Protein AF-A0A949HQH6-F1 (afdb_monomer_lite)

Secondary structure (DSSP, 8-state):
--HHHHHHHHHHHHHHHHHHHHHHHHHHH-HHHHHHHHHHHHHHHHHHHH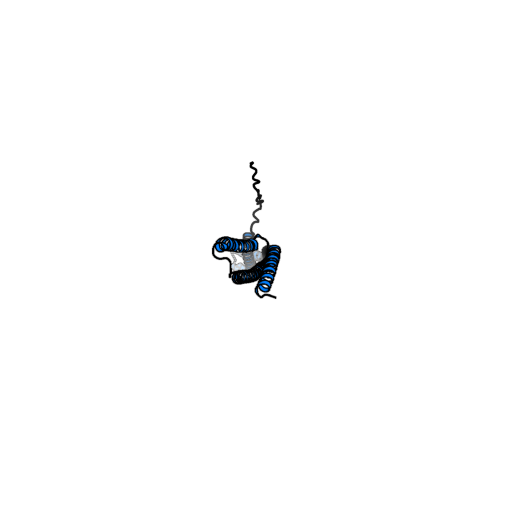HHHHHTTS--SSTHHHHHHHHHHHHHHHHHHHHHHHHHHHHHHHHHHHHHHHHHHHHHHHHHHHHHHHHHHHHHHHHHHHHHHHHHHHHHHHHHHHHHHHHHHHHHHHHHHHHHHHHHHHHHHHHHHHHHHHHHH--HHHHHHHHHHHHHTGGGHHHHHHH-HHHHHHHHHHHHHHHHHHHHHHHHHHHHHHHHHHHHHHHHHHHHHHHHHHHHHTTS---------------------

Foldseek 3Di:
DDPLVVLQVVLVVLVVVLVVLLVVVCVVPNCVLRVVLVVVLVVVVVVVVVVVVVVCVPDPDDCSNVVSVVSVVSSVVSVVVSVVSVVVVVVVVVVVVVVVVVVVVVVVVVVVVVVVVVVVVVVVVVVVVVVVVVVVVVVVVVVVVVLVVLVVVLVVLVVVLVVLLVVLVVLLVVLVVVLVVLVVVQPVVVVVVLVVVCVVCVVPLVCCLVPPPCNVCSVVVVVVNVVSVVVSVVSNVVSVVSNVVSVVVNVVSVVVSVVSVVVSVVPPPPPPDDDDPPPPDDDPDDDDD

Sequence (289 aa):
MNPSETVGVVAGALQLLVAGYALRLNRRFGPKRVGWSLFWAFLLLAFLHLVQSVAEYHSPQEFGTEVNVIYGLISLLLLTGMVHLETVLIERERVEREETRMRAELEAEVQKKTEYLMRAVEELQAEIEERKRMEVEVQTTSVELQTVSRQAETARVAGKVLQSVGEMLKSVNVSTDLVSNHVKQSKIANVVHVGALIRDHAANLAQFMAQDPRGRKLPAYIAELAGHLAAEQAGLLTELDSIKTNLEKIAAMQQNYASVADAASSSVPTRSNGPGHSALALPMNAAAA

Structure (mmCIF, N/CA/C/O backbone):
data_AF-A0A949HQH6-F1
#
_entry.id   AF-A0A949HQH6-F1
#
loop_
_atom_site.group_PDB
_atom_site.id
_atom_site.type_symbol
_atom_site.label_atom_id
_atom_site.label_alt_id
_atom_site.label_comp_id
_atom_site.label_asym_i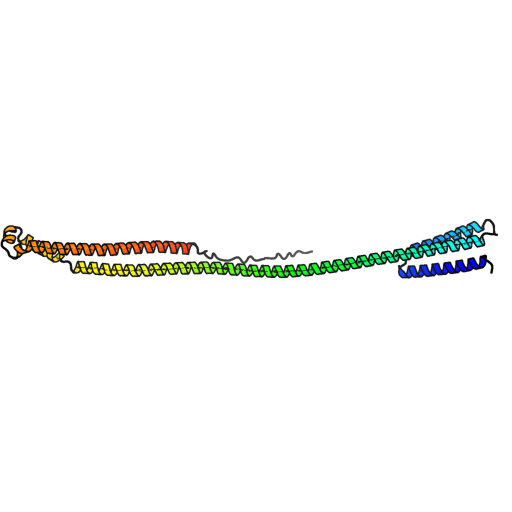d
_atom_site.label_entity_id
_atom_site.label_seq_id
_atom_site.pdbx_PDB_ins_code
_atom_site.Cartn_x
_atom_site.Cartn_y
_atom_site.Cartn_z
_atom_site.occupancy
_atom_site.B_iso_or_equiv
_atom_site.auth_seq_id
_atom_site.auth_comp_id
_atom_site.auth_asym_id
_atom_site.auth_atom_id
_atom_site.pdbx_PDB_model_num
ATOM 1 N N . MET A 1 1 ? 55.877 4.651 -110.273 1.00 47.41 1 MET A N 1
ATOM 2 C CA . MET A 1 1 ? 56.141 4.462 -108.832 1.00 47.41 1 MET A CA 1
ATOM 3 C C . MET A 1 1 ? 56.329 2.977 -108.621 1.00 47.41 1 MET A C 1
ATOM 5 O O . MET A 1 1 ? 55.424 2.222 -108.960 1.00 47.41 1 MET A O 1
ATOM 9 N N . ASN A 1 2 ? 57.521 2.558 -108.204 1.00 53.97 2 ASN A N 1
ATOM 10 C CA . ASN A 1 2 ? 57.829 1.139 -108.056 1.00 53.97 2 ASN A CA 1
ATOM 11 C C . ASN A 1 2 ? 57.113 0.587 -106.811 1.00 53.97 2 ASN A C 1
ATOM 13 O O . ASN A 1 2 ? 57.067 1.279 -105.790 1.00 53.97 2 ASN A O 1
ATOM 17 N N . PRO A 1 3 ? 56.564 -0.639 -106.855 1.00 58.66 3 PRO A N 1
ATOM 18 C CA . PRO A 1 3 ? 55.840 -1.217 -105.721 1.00 58.66 3 PRO A CA 1
ATOM 19 C C . PRO A 1 3 ? 56.706 -1.292 -104.449 1.00 58.66 3 PRO A C 1
ATOM 21 O O . PRO A 1 3 ? 56.203 -1.065 -103.352 1.00 58.66 3 PRO A O 1
ATOM 24 N N . SER A 1 4 ? 58.022 -1.487 -104.578 1.00 59.19 4 SER A N 1
ATOM 25 C CA . SER A 1 4 ? 58.973 -1.522 -103.457 1.00 59.19 4 SER A CA 1
ATOM 26 C C . SER A 1 4 ? 59.106 -0.194 -102.698 1.00 59.19 4 SER A C 1
ATOM 28 O O . SER A 1 4 ? 59.163 -0.200 -101.469 1.00 59.19 4 SER A O 1
ATOM 30 N N . GLU A 1 5 ? 59.098 0.947 -103.394 1.00 64.19 5 GLU A N 1
ATOM 31 C CA . GLU A 1 5 ? 59.191 2.276 -102.767 1.00 64.19 5 GLU A CA 1
ATOM 32 C C . GLU A 1 5 ? 57.911 2.623 -102.002 1.00 64.19 5 GLU A C 1
ATOM 34 O O . GLU A 1 5 ? 57.962 3.153 -100.893 1.00 64.19 5 GLU A O 1
ATOM 39 N N . THR A 1 6 ? 56.748 2.268 -102.559 1.00 67.56 6 THR A N 1
ATOM 40 C CA . THR A 1 6 ? 55.457 2.523 -101.904 1.00 67.56 6 THR A CA 1
ATOM 41 C C . THR A 1 6 ? 55.295 1.726 -100.610 1.00 67.56 6 THR A C 1
ATOM 43 O O . THR A 1 6 ? 54.822 2.272 -99.616 1.00 67.56 6 THR A O 1
ATOM 46 N N . VAL A 1 7 ? 55.756 0.471 -100.581 1.00 66.31 7 VAL A N 1
ATOM 47 C CA . VAL A 1 7 ? 55.697 -0.379 -99.381 1.00 66.31 7 VAL A CA 1
ATOM 48 C C . VAL A 1 7 ? 56.648 0.137 -98.292 1.00 66.31 7 VAL A C 1
ATOM 50 O O . VAL A 1 7 ? 56.269 0.158 -97.123 1.00 66.31 7 VAL A O 1
ATOM 53 N N . GLY A 1 8 ? 57.838 0.629 -98.657 1.00 65.88 8 GLY A N 1
ATOM 54 C CA . GLY A 1 8 ? 58.788 1.217 -97.703 1.00 65.88 8 GLY A CA 1
ATOM 55 C C . GLY A 1 8 ? 58.273 2.499 -97.036 1.00 65.88 8 GLY A C 1
ATOM 56 O O . GLY A 1 8 ? 58.358 2.643 -95.816 1.00 65.88 8 GLY A O 1
ATOM 57 N N . VAL A 1 9 ? 57.667 3.409 -97.808 1.00 71.06 9 VAL A N 1
ATOM 58 C CA . VAL A 1 9 ? 57.070 4.648 -97.267 1.00 71.06 9 VAL A CA 1
ATOM 59 C C . VAL A 1 9 ? 55.898 4.339 -96.329 1.00 71.06 9 VAL A C 1
ATOM 61 O O . VAL A 1 9 ? 55.780 4.945 -95.263 1.00 71.06 9 VAL A O 1
ATOM 64 N N . VAL A 1 10 ? 55.056 3.364 -96.686 1.00 71.81 10 VAL A N 1
ATOM 65 C CA . VAL A 1 10 ? 53.928 2.927 -95.846 1.00 71.81 10 VAL A CA 1
ATOM 66 C C . VAL A 1 10 ? 54.419 2.282 -94.546 1.00 71.81 10 VAL A C 1
ATOM 68 O O . VAL A 1 10 ? 53.878 2.582 -93.481 1.00 71.81 10 VAL A O 1
ATOM 71 N N . ALA A 1 11 ? 55.469 1.458 -94.597 1.00 68.50 11 ALA A N 1
ATOM 72 C CA . ALA A 1 11 ? 56.056 0.840 -93.409 1.00 68.50 11 ALA A CA 1
ATOM 73 C C . ALA A 1 11 ? 56.650 1.883 -92.441 1.00 68.50 11 ALA A C 1
ATOM 75 O O . ALA A 1 11 ? 56.381 1.827 -91.240 1.00 68.50 11 ALA A O 1
ATOM 76 N N . GLY A 1 12 ? 57.385 2.878 -92.951 1.00 69.81 12 GLY A N 1
ATOM 77 C CA . GLY A 1 12 ? 57.939 3.961 -92.129 1.00 69.81 12 GLY A CA 1
ATOM 78 C C . GLY A 1 12 ? 56.861 4.845 -91.488 1.00 69.81 12 GLY A C 1
ATOM 79 O O . GLY A 1 12 ? 56.943 5.179 -90.304 1.00 69.81 12 GLY A O 1
ATOM 80 N N . ALA A 1 13 ? 55.798 5.171 -92.231 1.00 75.31 13 ALA A N 1
ATOM 81 C CA . ALA A 1 13 ? 54.655 5.906 -91.687 1.00 75.31 13 ALA A CA 1
ATOM 82 C C . ALA A 1 13 ? 53.944 5.120 -90.567 1.00 75.31 13 ALA A C 1
ATOM 84 O O . ALA A 1 13 ? 53.565 5.694 -89.544 1.00 75.31 13 ALA A O 1
ATOM 85 N N . LEU A 1 14 ? 53.813 3.799 -90.725 1.00 74.00 14 LEU A N 1
ATOM 86 C CA . LEU A 1 14 ? 53.199 2.920 -89.730 1.00 74.00 14 LEU A CA 1
ATOM 87 C C . LEU A 1 14 ? 54.029 2.842 -88.437 1.00 74.00 14 LEU A C 1
ATOM 89 O O . LEU A 1 14 ? 53.464 2.881 -87.345 1.00 74.00 14 LEU A O 1
ATOM 93 N N . GLN A 1 15 ? 55.360 2.820 -88.536 1.00 75.31 15 GLN A N 1
ATOM 94 C CA . GLN A 1 15 ? 56.255 2.836 -87.371 1.00 75.31 15 GLN A CA 1
ATOM 95 C C . GLN A 1 15 ? 56.152 4.138 -86.563 1.00 75.31 15 GLN A C 1
ATOM 97 O O . GLN A 1 15 ? 56.100 4.097 -85.331 1.00 75.31 15 GLN A O 1
ATOM 102 N N . LEU A 1 16 ? 56.055 5.291 -87.234 1.00 76.56 16 LEU A N 1
ATOM 103 C CA . LEU A 1 16 ? 55.840 6.578 -86.561 1.00 76.56 16 LEU A CA 1
ATOM 104 C C . LEU A 1 16 ? 54.487 6.630 -85.839 1.00 76.56 16 LEU A C 1
ATOM 106 O O . LEU A 1 16 ? 54.406 7.137 -84.717 1.00 76.56 16 LEU A O 1
ATOM 110 N N . LEU A 1 17 ? 53.436 6.064 -86.440 1.00 77.94 17 LEU A N 1
ATOM 111 C CA . LEU A 1 17 ? 52.119 5.961 -85.807 1.00 77.94 17 LEU A CA 1
ATOM 112 C C . LEU A 1 17 ? 52.152 5.070 -84.560 1.00 77.94 17 LEU A C 1
ATOM 114 O O . LEU A 1 17 ? 51.613 5.458 -83.523 1.00 77.94 17 LEU A O 1
ATOM 118 N N . VAL A 1 18 ? 52.827 3.921 -84.629 1.00 78.25 18 VAL A N 1
ATOM 119 C CA . VAL A 1 18 ? 53.008 3.011 -83.488 1.00 78.25 18 VAL A CA 1
ATOM 120 C C . VAL A 1 18 ? 53.772 3.698 -82.350 1.00 78.25 18 VAL A C 1
ATOM 122 O O . VAL A 1 18 ? 53.334 3.644 -81.199 1.00 78.25 18 VAL A O 1
ATOM 125 N N . ALA A 1 19 ? 54.864 4.405 -82.658 1.00 75.56 19 ALA A N 1
ATOM 126 C CA . ALA A 1 19 ? 55.643 5.144 -81.664 1.00 75.56 19 ALA A CA 1
ATOM 127 C C . ALA A 1 19 ? 54.829 6.276 -81.005 1.00 75.56 19 ALA A C 1
ATOM 129 O O . ALA A 1 19 ? 54.849 6.432 -79.781 1.00 75.56 19 ALA A O 1
ATOM 130 N N . GLY A 1 20 ? 54.058 7.031 -81.796 1.00 79.06 20 GLY A N 1
ATOM 131 C CA . GLY A 1 20 ? 53.169 8.077 -81.286 1.00 79.06 20 GLY A CA 1
ATOM 132 C C . GLY A 1 20 ? 52.048 7.526 -80.398 1.00 79.06 20 GLY A C 1
ATOM 133 O O . GLY A 1 20 ? 51.748 8.093 -79.342 1.00 79.06 20 GLY A O 1
ATOM 134 N N . TYR A 1 21 ? 51.462 6.389 -80.781 1.00 79.25 21 TYR A N 1
ATOM 135 C CA . TYR A 1 21 ? 50.418 5.720 -80.006 1.00 79.25 21 TYR A CA 1
ATOM 136 C C . TYR A 1 21 ? 50.951 5.178 -78.676 1.00 79.25 21 TYR A C 1
ATOM 138 O O . TYR A 1 21 ? 50.352 5.403 -77.623 1.00 79.25 21 TYR A O 1
ATOM 146 N N . ALA A 1 22 ? 52.127 4.549 -78.700 1.00 73.75 22 ALA A N 1
ATOM 147 C CA . ALA A 1 22 ? 52.807 4.071 -77.504 1.00 73.75 22 ALA A CA 1
ATOM 148 C C . ALA A 1 22 ? 53.123 5.203 -76.513 1.00 73.75 22 ALA A C 1
ATOM 150 O O . ALA A 1 22 ? 52.915 5.051 -75.306 1.00 73.75 22 ALA A O 1
ATOM 151 N N . LEU A 1 23 ? 53.570 6.364 -77.006 1.00 77.75 23 LEU A N 1
ATOM 152 C CA . LEU A 1 23 ? 53.834 7.533 -76.163 1.00 77.75 23 LEU A CA 1
ATOM 153 C C . LEU A 1 23 ? 52.547 8.062 -75.509 1.00 77.75 23 LEU A C 1
ATOM 155 O O . LEU A 1 23 ? 52.540 8.389 -74.319 1.00 77.75 23 LEU A O 1
ATOM 159 N N . ARG A 1 24 ? 51.439 8.105 -76.260 1.00 81.88 24 ARG A N 1
ATOM 160 C CA . ARG A 1 24 ? 50.118 8.491 -75.740 1.00 81.88 24 ARG A CA 1
ATOM 161 C C . ARG A 1 24 ? 49.642 7.529 -74.651 1.00 81.88 24 ARG A C 1
ATOM 163 O O . ARG A 1 24 ? 49.153 7.982 -73.615 1.00 81.88 24 ARG A O 1
ATOM 170 N N . LEU A 1 25 ? 49.819 6.226 -74.862 1.00 79.00 25 LEU A N 1
ATOM 171 C CA . LEU A 1 25 ? 49.416 5.190 -73.915 1.00 79.00 25 LEU A CA 1
ATOM 172 C C . LEU A 1 25 ? 50.248 5.249 -72.625 1.00 79.00 25 LEU A C 1
ATOM 174 O O . LEU A 1 25 ? 49.699 5.199 -71.523 1.00 79.00 25 LEU A O 1
ATOM 178 N N . ASN A 1 26 ? 51.558 5.476 -72.753 1.00 77.56 26 ASN A N 1
ATOM 179 C CA . ASN A 1 26 ? 52.460 5.668 -71.620 1.00 77.56 26 ASN A CA 1
ATOM 180 C C . ASN A 1 26 ? 52.127 6.940 -70.821 1.00 77.56 26 ASN A C 1
ATOM 182 O O . ASN A 1 26 ? 52.124 6.923 -69.593 1.00 77.56 26 ASN A O 1
ATOM 186 N N . ARG A 1 27 ? 51.767 8.037 -71.499 1.00 78.12 27 ARG A N 1
ATOM 187 C CA . ARG A 1 27 ? 51.325 9.268 -70.828 1.00 78.12 27 ARG A CA 1
ATOM 188 C C . ARG A 1 27 ? 49.985 9.095 -70.104 1.00 78.12 27 ARG A C 1
ATOM 190 O O . ARG A 1 27 ? 49.754 9.773 -69.108 1.00 78.12 27 ARG A O 1
ATOM 197 N N . ARG A 1 28 ? 49.109 8.208 -70.586 1.00 79.69 28 ARG A N 1
ATOM 198 C CA . ARG A 1 28 ? 47.773 7.983 -70.014 1.00 79.69 28 ARG A CA 1
ATOM 199 C C . ARG A 1 28 ? 47.768 7.014 -68.830 1.00 79.69 28 ARG A C 1
ATOM 201 O O . ARG A 1 28 ? 47.086 7.285 -67.851 1.00 79.69 28 ARG A O 1
ATOM 208 N N . PHE A 1 29 ? 48.514 5.913 -68.909 1.00 77.62 29 PHE A N 1
ATOM 209 C CA . PHE A 1 29 ? 48.485 4.840 -67.898 1.00 77.62 29 PHE A CA 1
ATOM 210 C C . PHE A 1 29 ? 49.784 4.709 -67.088 1.00 77.62 29 PHE A C 1
ATOM 212 O O . PHE A 1 29 ? 49.850 3.939 -66.126 1.00 77.62 29 PHE A O 1
ATOM 219 N N . GLY A 1 30 ? 50.812 5.478 -67.453 1.00 76.38 30 GLY A N 1
ATOM 220 C CA . GLY A 1 30 ? 52.111 5.502 -66.796 1.00 76.38 30 GLY A CA 1
ATOM 221 C C . GLY A 1 30 ? 53.037 4.338 -67.188 1.00 76.38 30 GLY A C 1
ATOM 222 O O . GLY A 1 30 ? 52.585 3.266 -67.615 1.00 76.38 30 GLY A O 1
ATOM 223 N N . PRO A 1 31 ? 54.356 4.495 -66.962 1.00 70.44 31 PRO A N 1
ATOM 224 C CA . PRO A 1 31 ? 55.366 3.518 -67.377 1.00 70.44 31 PRO A CA 1
ATOM 225 C C . PRO A 1 31 ? 55.263 2.196 -66.615 1.00 70.44 31 PRO A C 1
ATOM 227 O O . PRO A 1 31 ? 55.681 1.161 -67.122 1.00 70.44 31 PRO A O 1
ATOM 230 N N . LYS A 1 32 ? 54.652 2.201 -65.423 1.00 67.69 32 LYS A N 1
ATOM 231 C CA . LYS A 1 32 ? 54.467 0.996 -64.605 1.00 67.69 32 LYS A CA 1
ATOM 232 C C . LYS A 1 32 ? 53.504 -0.017 -65.233 1.00 67.69 32 LYS A C 1
ATOM 234 O O . LYS A 1 32 ? 53.703 -1.209 -65.043 1.00 67.69 32 LYS A O 1
ATOM 239 N N . ARG A 1 33 ? 52.477 0.442 -65.964 1.00 69.19 33 ARG A N 1
ATOM 240 C CA . ARG A 1 33 ? 51.451 -0.437 -66.561 1.00 69.19 33 ARG A CA 1
ATOM 241 C C . ARG A 1 33 ? 51.744 -0.780 -68.026 1.00 69.19 33 ARG A C 1
ATOM 243 O O . ARG A 1 33 ? 51.443 -1.884 -68.455 1.00 69.19 33 ARG A O 1
ATOM 250 N N . VAL A 1 34 ? 52.351 0.143 -68.779 1.00 69.25 34 VAL A N 1
ATOM 251 C CA . VAL A 1 34 ? 52.524 0.021 -70.244 1.00 69.25 34 VAL A CA 1
ATOM 252 C C . VAL A 1 34 ? 53.992 -0.112 -70.665 1.00 69.25 34 VAL A C 1
ATOM 254 O O . VAL A 1 34 ? 54.281 -0.696 -71.710 1.00 69.25 34 VAL A O 1
ATOM 257 N N . GLY A 1 35 ? 54.936 0.366 -69.846 1.00 66.88 35 GLY A N 1
ATOM 258 C CA . GLY A 1 35 ? 56.359 0.449 -70.197 1.00 66.88 35 GLY A CA 1
ATOM 259 C C . GLY A 1 35 ? 57.005 -0.898 -70.526 1.00 66.88 35 GLY A C 1
ATOM 260 O O . GLY A 1 35 ? 57.848 -0.961 -71.415 1.00 66.88 35 GLY A O 1
ATOM 261 N N . TRP A 1 36 ? 56.552 -1.987 -69.901 1.00 66.31 36 TRP A N 1
ATOM 262 C CA . TRP A 1 36 ? 57.030 -3.340 -70.206 1.00 66.31 36 TRP A CA 1
ATOM 263 C C . TRP A 1 36 ? 56.615 -3.816 -71.600 1.00 66.31 36 TRP A C 1
ATOM 265 O O . TRP A 1 36 ? 57.424 -4.413 -72.303 1.00 66.31 36 TRP A O 1
ATOM 275 N N . SER A 1 37 ? 55.392 -3.507 -72.040 1.00 68.88 37 SER A N 1
ATOM 276 C CA . SER A 1 37 ? 54.947 -3.857 -73.398 1.00 68.88 37 SER A CA 1
ATOM 277 C C . SER A 1 37 ? 55.742 -3.100 -74.467 1.00 68.88 37 SER A C 1
ATOM 279 O O . SER A 1 37 ? 56.097 -3.661 -75.500 1.00 68.88 37 SER A O 1
ATOM 281 N N . LEU A 1 38 ? 56.100 -1.846 -74.174 1.00 68.06 38 LEU A N 1
ATOM 282 C CA . LEU A 1 38 ? 56.912 -1.007 -75.045 1.00 68.06 38 LEU A CA 1
ATOM 283 C C . LEU A 1 38 ? 58.376 -1.475 -75.085 1.00 68.06 38 LEU A C 1
ATOM 285 O O . LEU A 1 38 ? 58.999 -1.483 -76.142 1.00 68.06 38 LEU A O 1
ATOM 289 N N . PHE A 1 39 ? 58.913 -1.923 -73.951 1.00 67.81 39 PHE A N 1
ATOM 290 C CA . PHE A 1 39 ? 60.243 -2.522 -73.868 1.00 67.81 39 PHE A CA 1
ATOM 291 C C . PHE A 1 39 ? 60.356 -3.796 -74.722 1.00 67.81 39 PHE A C 1
ATOM 293 O O . PHE A 1 39 ? 61.285 -3.913 -75.517 1.00 67.81 39 PHE A O 1
ATOM 300 N N . TRP A 1 40 ? 59.383 -4.710 -74.634 1.00 64.50 40 TRP A N 1
ATOM 301 C CA . TRP A 1 40 ? 59.351 -5.921 -75.467 1.00 64.50 40 TRP A CA 1
ATOM 302 C C . TRP A 1 40 ? 59.177 -5.613 -76.959 1.00 64.50 40 TRP A C 1
ATOM 304 O O . TRP A 1 40 ? 59.801 -6.268 -77.790 1.00 64.50 40 TRP A O 1
ATOM 314 N N . ALA A 1 41 ? 58.391 -4.587 -77.298 1.00 70.50 41 ALA A N 1
ATOM 315 C CA . ALA A 1 41 ? 58.233 -4.101 -78.667 1.00 70.50 41 ALA A CA 1
ATOM 316 C C . ALA A 1 41 ? 59.567 -3.658 -79.289 1.00 70.50 41 ALA A C 1
ATOM 318 O O . ALA A 1 41 ? 59.930 -4.106 -80.378 1.00 70.50 41 ALA A O 1
ATOM 319 N N . PHE A 1 42 ? 60.319 -2.814 -78.578 1.00 71.31 42 PHE A N 1
ATOM 320 C CA . PHE A 1 42 ? 61.632 -2.352 -79.028 1.00 71.31 42 PHE A CA 1
ATOM 321 C C . PHE A 1 42 ? 62.682 -3.470 -79.026 1.00 71.31 42 PHE A C 1
ATOM 323 O O . PHE A 1 42 ? 63.506 -3.522 -79.936 1.00 71.31 42 PHE A O 1
ATOM 330 N N . LEU A 1 43 ? 62.632 -4.393 -78.060 1.00 71.44 43 LEU A N 1
ATOM 331 C CA . LEU A 1 43 ? 63.521 -5.556 -78.006 1.00 71.44 43 LEU A CA 1
ATOM 332 C C . LEU A 1 43 ? 63.305 -6.498 -79.200 1.00 71.44 43 LEU A C 1
ATOM 334 O O . LEU A 1 43 ? 64.276 -6.955 -79.795 1.00 71.44 43 LEU A O 1
ATOM 338 N N . LEU A 1 44 ? 62.050 -6.754 -79.582 1.00 67.81 44 LEU A N 1
ATOM 339 C CA . LEU A 1 44 ? 61.711 -7.571 -80.749 1.00 67.81 44 LEU A CA 1
ATOM 340 C C . LEU A 1 44 ? 62.186 -6.904 -82.049 1.00 67.81 44 LEU A C 1
ATOM 342 O O . LEU A 1 44 ? 62.743 -7.569 -82.919 1.00 67.81 44 LEU A O 1
ATOM 346 N N . LEU A 1 45 ? 62.011 -5.581 -82.154 1.00 69.56 45 LEU A N 1
ATOM 347 C CA . LEU A 1 45 ? 62.487 -4.795 -83.292 1.00 69.56 45 LEU A CA 1
ATOM 348 C C . LEU A 1 45 ? 64.020 -4.851 -83.406 1.00 69.56 45 LEU A C 1
ATOM 350 O O . LEU A 1 45 ? 64.547 -5.061 -84.497 1.00 69.56 45 LEU A O 1
ATOM 354 N N . ALA A 1 46 ? 64.725 -4.712 -82.281 1.00 66.50 46 ALA A N 1
ATOM 355 C CA . ALA A 1 46 ? 66.181 -4.801 -82.210 1.00 66.50 46 ALA A CA 1
ATOM 356 C C . ALA A 1 46 ? 66.693 -6.218 -82.510 1.00 66.50 46 ALA A C 1
ATOM 358 O O . ALA A 1 46 ? 67.677 -6.376 -83.226 1.00 66.50 46 ALA A O 1
ATOM 359 N N . PHE A 1 47 ? 66.006 -7.253 -82.019 1.00 68.88 47 PHE A N 1
ATOM 360 C CA . PHE A 1 47 ? 66.324 -8.646 -82.329 1.00 68.88 47 PHE A CA 1
ATOM 361 C C . PHE A 1 47 ? 66.153 -8.942 -83.822 1.00 68.88 47 PHE A C 1
ATOM 363 O O . PHE A 1 47 ? 67.001 -9.595 -84.419 1.00 68.88 47 PHE A O 1
ATOM 370 N N . LEU A 1 48 ? 65.109 -8.404 -84.456 1.00 67.19 48 LEU A N 1
ATOM 371 C CA . LEU A 1 48 ? 64.904 -8.548 -85.895 1.00 67.19 48 LEU A CA 1
ATOM 372 C C . LEU A 1 48 ? 66.004 -7.847 -86.709 1.00 67.19 48 LEU A C 1
ATOM 374 O O . LEU A 1 48 ? 66.503 -8.430 -87.667 1.00 67.19 48 LEU A O 1
ATOM 378 N N . HIS A 1 49 ? 66.428 -6.647 -86.295 1.00 65.44 49 HIS A N 1
ATOM 379 C CA . HIS A 1 49 ? 67.581 -5.961 -86.895 1.00 65.44 49 HIS A CA 1
ATOM 380 C C . HIS A 1 49 ? 68.874 -6.771 -86.722 1.00 65.44 49 HIS A C 1
ATOM 382 O O . HIS A 1 49 ? 69.680 -6.854 -87.644 1.00 65.44 49 HIS A O 1
ATOM 388 N N . LEU A 1 50 ? 69.066 -7.404 -85.561 1.00 64.50 50 LEU A N 1
ATOM 389 C CA . LEU A 1 50 ? 70.226 -8.254 -85.295 1.00 64.50 50 LEU A CA 1
ATOM 390 C C . LEU A 1 50 ? 70.224 -9.512 -86.178 1.00 64.50 50 LEU A C 1
ATOM 392 O O . LEU A 1 50 ? 71.253 -9.858 -86.750 1.00 64.50 50 LEU A O 1
ATOM 396 N N . VAL A 1 51 ? 69.071 -10.168 -86.342 1.00 62.94 51 VAL A N 1
ATOM 397 C CA . VAL A 1 51 ? 68.913 -11.324 -87.242 1.00 62.94 51 VAL A CA 1
ATOM 398 C C . VAL A 1 51 ? 69.138 -10.919 -88.704 1.00 62.94 51 VAL A C 1
ATOM 400 O O . VAL A 1 51 ? 69.775 -11.665 -89.441 1.00 62.94 51 VAL A O 1
ATOM 403 N N . GLN A 1 52 ? 68.696 -9.727 -89.117 1.00 62.72 52 GLN A N 1
ATOM 404 C CA . GLN A 1 52 ? 68.948 -9.181 -90.458 1.00 62.72 52 GLN A CA 1
ATOM 405 C C . GLN A 1 52 ? 70.426 -8.881 -90.704 1.00 62.72 52 GLN A C 1
ATOM 407 O O . GLN A 1 52 ? 70.964 -9.300 -91.724 1.00 62.72 52 GLN A O 1
ATOM 412 N N . SER A 1 53 ? 71.097 -8.239 -89.745 1.00 60.34 53 SER A N 1
ATOM 413 C CA . SER A 1 53 ? 72.532 -7.953 -89.833 1.00 60.34 53 SER A CA 1
ATOM 414 C C . SER A 1 53 ? 73.372 -9.229 -89.965 1.00 60.34 53 SER A C 1
ATOM 416 O O . SER A 1 53 ? 74.439 -9.200 -90.575 1.00 60.34 53 SER A O 1
ATOM 418 N N . VAL A 1 54 ? 72.891 -10.352 -89.422 1.00 59.44 54 VAL A N 1
ATOM 419 C CA . VAL A 1 54 ? 73.530 -11.667 -89.566 1.00 59.44 54 VAL A CA 1
ATOM 420 C C . VAL A 1 54 ? 73.125 -12.368 -90.877 1.00 59.44 54 VAL A C 1
ATOM 422 O O . VAL A 1 54 ? 73.950 -13.061 -91.471 1.00 59.44 54 VAL A O 1
ATOM 425 N N . ALA A 1 55 ? 71.895 -12.175 -91.369 1.00 55.78 55 ALA A N 1
ATOM 426 C CA . ALA A 1 55 ? 71.385 -12.776 -92.610 1.00 55.78 55 ALA A CA 1
ATOM 427 C C . ALA A 1 55 ? 71.883 -12.087 -93.900 1.00 55.78 55 ALA A C 1
ATOM 429 O O . ALA A 1 55 ? 72.020 -12.754 -94.925 1.00 55.78 55 ALA A O 1
ATOM 430 N N . GLU A 1 56 ? 72.244 -10.798 -93.853 1.00 53.94 56 GLU A N 1
ATOM 431 C CA . GLU A 1 56 ? 72.880 -10.055 -94.963 1.00 53.94 56 GLU A CA 1
ATOM 432 C C . GLU A 1 56 ? 74.231 -10.644 -95.408 1.00 53.94 56 GLU A C 1
ATOM 434 O O . GLU A 1 56 ? 74.760 -10.281 -96.459 1.00 53.94 56 GLU A O 1
ATOM 439 N N . TYR A 1 57 ? 74.782 -11.597 -94.652 1.00 51.59 57 TYR A N 1
ATOM 440 C CA . TYR A 1 57 ? 76.033 -12.261 -94.996 1.00 51.59 57 TYR A CA 1
ATOM 441 C C . TYR A 1 57 ? 75.886 -13.376 -96.051 1.00 51.59 57 TYR A C 1
ATOM 443 O O . TYR A 1 57 ? 76.902 -13.883 -96.520 1.00 51.59 57 TYR A O 1
ATOM 451 N N . HIS A 1 58 ? 74.669 -13.782 -96.448 1.00 50.44 58 HIS A N 1
ATOM 452 C CA . HIS A 1 58 ? 74.457 -14.794 -97.498 1.00 50.44 58 HIS A CA 1
ATOM 453 C C . HIS A 1 58 ? 73.410 -14.351 -98.546 1.00 50.44 58 HIS A C 1
ATOM 455 O O . HIS A 1 58 ? 72.233 -14.681 -98.445 1.00 50.44 58 HIS A O 1
ATOM 461 N N . SER A 1 59 ? 73.905 -13.734 -99.630 1.00 44.00 59 SER A N 1
ATOM 462 C CA . SER A 1 59 ? 73.249 -13.450 -100.934 1.00 44.00 59 SER A CA 1
ATOM 463 C C . SER A 1 59 ? 72.533 -12.083 -101.076 1.00 44.00 59 SER A C 1
ATOM 465 O O . SER A 1 59 ? 71.512 -11.855 -100.432 1.00 44.00 59 SER A O 1
ATOM 467 N N . PRO A 1 60 ? 73.000 -11.172 -101.963 1.00 48.50 60 PRO A N 1
ATOM 468 C CA . PRO A 1 60 ? 72.625 -9.752 -101.918 1.00 48.50 60 PRO A CA 1
ATOM 469 C C . PRO A 1 60 ? 71.502 -9.290 -102.871 1.00 48.50 60 PRO A C 1
ATOM 471 O O . PRO A 1 60 ? 71.482 -8.108 -103.214 1.00 48.50 60 PRO A O 1
ATOM 474 N N . GLN A 1 61 ? 70.582 -10.133 -103.366 1.00 46.94 61 GLN A N 1
ATOM 475 C CA . GLN A 1 61 ? 69.711 -9.641 -104.450 1.00 46.94 61 GLN A CA 1
ATOM 476 C C . GLN A 1 61 ? 68.345 -10.317 -104.636 1.00 46.94 61 GLN A C 1
ATOM 478 O O . GLN A 1 61 ? 68.062 -10.741 -105.743 1.00 46.94 61 GLN A O 1
ATOM 483 N N . GLU A 1 62 ? 67.482 -10.358 -103.604 1.00 48.66 62 GLU A N 1
ATOM 484 C CA . GLU A 1 62 ? 66.008 -10.453 -103.812 1.00 48.66 62 GLU A CA 1
ATOM 485 C C . GLU A 1 62 ? 65.102 -10.196 -102.572 1.00 48.66 62 GLU A C 1
ATOM 487 O O . GLU A 1 62 ? 63.887 -10.121 -102.713 1.00 48.66 62 GLU A O 1
ATOM 492 N N . PHE A 1 63 ? 65.636 -9.955 -101.365 1.00 49.06 63 PHE A N 1
ATOM 493 C CA . PHE A 1 63 ? 64.827 -9.913 -100.123 1.00 49.06 63 PHE A CA 1
ATOM 494 C C . PHE A 1 63 ? 64.205 -8.554 -99.725 1.00 49.06 63 PHE A C 1
ATOM 496 O O . PHE A 1 63 ? 63.502 -8.466 -98.719 1.00 49.06 63 PHE A O 1
ATOM 503 N N . GLY A 1 64 ? 64.422 -7.472 -100.482 1.00 53.34 64 GLY A N 1
ATOM 504 C CA . GLY A 1 64 ? 64.005 -6.118 -100.069 1.00 53.34 64 GLY A CA 1
ATOM 505 C C . GLY A 1 64 ? 62.487 -5.929 -99.905 1.00 53.34 64 GLY A C 1
ATOM 506 O O . GLY A 1 64 ? 62.035 -5.162 -99.053 1.00 53.34 64 GLY A O 1
ATOM 507 N N . THR A 1 65 ? 61.676 -6.640 -100.689 1.00 55.84 65 THR A N 1
ATOM 508 C CA . THR A 1 65 ? 60.209 -6.623 -100.570 1.00 55.84 65 THR A CA 1
ATOM 509 C C . THR A 1 65 ? 59.716 -7.510 -99.430 1.00 55.84 65 THR A C 1
ATOM 511 O O . THR A 1 65 ? 58.842 -7.078 -98.682 1.00 55.84 65 THR A O 1
ATOM 514 N N . GLU A 1 66 ? 60.300 -8.696 -99.237 1.00 58.75 66 GLU A N 1
ATOM 515 C CA . GLU A 1 66 ? 59.953 -9.600 -98.129 1.00 58.75 66 GLU A CA 1
ATOM 516 C C . GLU A 1 66 ? 60.248 -8.967 -96.761 1.00 58.75 66 GLU A C 1
ATOM 518 O O . GLU A 1 66 ? 59.422 -9.029 -95.851 1.00 58.75 66 GLU A O 1
ATOM 523 N N . VAL A 1 67 ? 61.371 -8.255 -96.634 1.00 60.72 67 VAL A N 1
ATOM 524 C CA . VAL A 1 67 ? 61.768 -7.551 -95.404 1.00 60.72 67 VAL A CA 1
ATOM 525 C C . VAL A 1 67 ? 60.794 -6.425 -95.045 1.00 60.72 67 VAL A C 1
ATOM 527 O O . VAL A 1 67 ? 60.348 -6.328 -93.899 1.00 60.72 67 VAL A O 1
ATOM 530 N N . ASN A 1 68 ? 60.397 -5.600 -96.016 1.00 64.00 68 ASN A N 1
ATOM 531 C CA . ASN A 1 68 ? 59.426 -4.529 -95.776 1.00 64.00 68 ASN A CA 1
ATOM 532 C C . ASN A 1 68 ? 58.031 -5.073 -95.422 1.00 64.00 68 ASN A C 1
ATOM 534 O O . ASN A 1 68 ? 57.325 -4.478 -94.603 1.00 64.00 68 ASN A O 1
ATOM 538 N N . VAL A 1 69 ? 57.648 -6.227 -95.979 1.00 65.69 69 VAL A N 1
ATOM 539 C CA . VAL A 1 69 ? 56.408 -6.929 -95.615 1.00 65.69 69 VAL A CA 1
ATOM 540 C C . VAL A 1 69 ? 56.470 -7.434 -94.171 1.00 65.69 69 VAL A C 1
ATOM 542 O O . VAL A 1 69 ? 55.517 -7.227 -93.421 1.00 65.69 69 VAL A O 1
ATOM 545 N N . ILE A 1 70 ? 57.598 -8.003 -93.733 1.00 68.19 70 ILE A N 1
ATOM 546 C CA . ILE A 1 70 ? 57.801 -8.430 -92.338 1.00 68.19 70 ILE A CA 1
ATOM 547 C C . ILE A 1 70 ? 57.688 -7.235 -91.372 1.00 68.19 70 ILE A C 1
ATOM 549 O O . ILE A 1 70 ? 57.013 -7.335 -90.346 1.00 68.19 70 ILE A O 1
ATOM 553 N N . TYR A 1 71 ? 58.263 -6.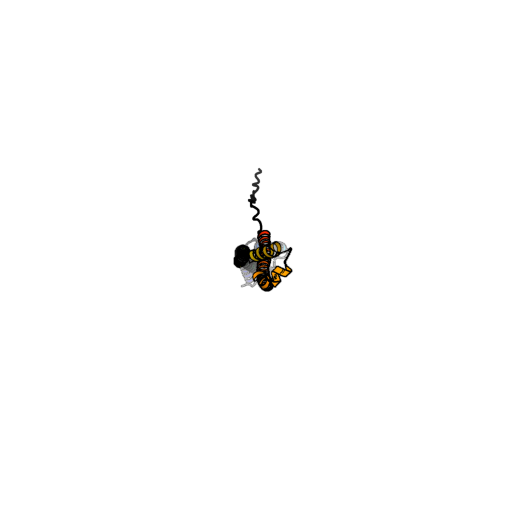075 -91.712 1.00 67.25 71 TYR A N 1
ATOM 554 C CA . TYR A 1 71 ? 58.129 -4.852 -90.907 1.00 67.25 71 TYR A CA 1
ATOM 555 C C . TYR A 1 71 ? 56.693 -4.322 -90.839 1.00 67.25 71 TYR A C 1
ATOM 557 O O . TYR A 1 71 ? 56.244 -3.891 -89.770 1.00 67.25 71 TYR A O 1
ATOM 565 N N . GLY A 1 72 ? 55.957 -4.381 -91.951 1.00 65.44 72 GLY A N 1
ATOM 566 C CA . GLY A 1 72 ? 54.534 -4.052 -91.990 1.00 65.44 72 GLY A CA 1
ATOM 567 C C . GLY A 1 72 ? 53.702 -4.978 -91.098 1.00 65.44 72 GLY A C 1
ATOM 568 O O . GLY A 1 72 ? 52.879 -4.499 -90.318 1.00 65.44 72 GLY A O 1
ATOM 569 N N . LEU A 1 73 ? 53.967 -6.288 -91.142 1.00 70.81 73 LEU A N 1
ATOM 570 C CA . LEU A 1 73 ? 53.273 -7.297 -90.334 1.00 70.81 73 LEU A CA 1
ATOM 571 C C . LEU A 1 73 ? 53.555 -7.150 -88.834 1.00 70.81 73 LEU A C 1
ATOM 573 O O . LEU A 1 73 ? 52.627 -7.209 -88.029 1.00 70.81 73 LEU A O 1
ATOM 577 N N . ILE A 1 74 ? 54.808 -6.902 -88.445 1.00 74.94 74 ILE A N 1
ATOM 578 C CA . ILE A 1 74 ? 55.173 -6.676 -87.038 1.00 74.94 74 ILE A CA 1
ATOM 579 C C . ILE A 1 74 ? 54.546 -5.382 -86.526 1.00 74.94 74 ILE A C 1
ATOM 581 O O . ILE A 1 74 ? 53.976 -5.376 -85.439 1.00 74.94 74 ILE A O 1
ATOM 585 N N . SER A 1 75 ? 54.588 -4.305 -87.311 1.00 75.69 75 SER A N 1
ATOM 586 C CA . SER A 1 75 ? 53.969 -3.030 -86.929 1.00 75.69 75 SER A CA 1
ATOM 587 C C . SER A 1 75 ? 52.449 -3.164 -86.778 1.00 75.69 75 SER A C 1
ATOM 589 O O . SER A 1 75 ? 51.881 -2.619 -85.833 1.00 75.69 75 SER A O 1
ATOM 591 N N . LEU A 1 76 ? 51.794 -3.945 -87.645 1.00 76.50 76 LEU A N 1
ATOM 592 C CA . LEU A 1 76 ? 50.366 -4.254 -87.549 1.00 76.50 76 LEU A CA 1
ATOM 593 C C . LEU A 1 76 ? 50.035 -5.091 -86.300 1.00 76.50 76 LEU A C 1
ATOM 595 O O . LEU A 1 76 ? 49.075 -4.785 -85.589 1.00 76.50 76 LEU A O 1
ATOM 599 N N . LEU A 1 77 ? 50.837 -6.118 -86.000 1.00 76.81 77 LEU A N 1
ATOM 600 C CA . LEU A 1 77 ? 50.676 -6.956 -84.807 1.00 76.81 77 LEU A CA 1
ATOM 601 C C . LEU A 1 77 ? 50.866 -6.139 -83.522 1.00 76.81 77 LEU A C 1
ATOM 603 O O . LEU A 1 77 ? 50.092 -6.277 -82.576 1.00 76.81 77 LEU A O 1
ATOM 607 N N . LEU A 1 78 ? 51.858 -5.247 -83.507 1.00 78.31 78 LEU A N 1
ATOM 608 C CA . LEU A 1 78 ? 52.164 -4.385 -82.369 1.00 78.31 78 LEU A CA 1
ATOM 609 C C . LEU A 1 78 ? 51.070 -3.353 -82.131 1.00 78.31 78 LEU A C 1
ATOM 611 O O . LEU A 1 78 ? 50.652 -3.150 -80.994 1.00 78.31 78 LEU A O 1
ATOM 615 N N . LEU A 1 79 ? 50.564 -2.749 -83.206 1.00 78.00 79 LEU A N 1
ATOM 616 C CA . LEU A 1 79 ? 49.420 -1.851 -83.145 1.00 78.00 79 LEU A CA 1
ATOM 617 C C . LEU A 1 79 ? 48.192 -2.583 -82.585 1.00 78.00 79 LEU A C 1
ATOM 619 O O . LEU A 1 79 ? 47.547 -2.082 -81.669 1.00 78.00 79 LEU A O 1
ATOM 623 N N . THR A 1 80 ? 47.916 -3.797 -83.068 1.00 78.81 80 THR A N 1
ATOM 624 C CA . THR A 1 80 ? 46.785 -4.616 -82.601 1.00 78.81 80 THR A CA 1
ATOM 625 C C . THR A 1 80 ? 46.933 -4.992 -81.121 1.00 78.81 80 THR A C 1
ATOM 627 O O . THR A 1 80 ? 45.985 -4.849 -80.350 1.00 78.81 80 THR A O 1
ATOM 630 N N . GLY A 1 81 ? 48.134 -5.394 -80.690 1.00 80.62 81 GLY A N 1
ATOM 631 C CA . GLY A 1 81 ? 48.439 -5.683 -79.286 1.00 80.62 81 GLY A CA 1
ATOM 632 C C . GLY A 1 81 ? 48.322 -4.456 -78.377 1.00 80.62 81 GLY A C 1
ATOM 633 O O . GLY A 1 81 ? 47.808 -4.566 -77.266 1.00 80.62 81 GLY A O 1
ATOM 634 N N . MET A 1 82 ? 48.727 -3.274 -78.854 1.00 79.62 82 MET A N 1
ATOM 635 C CA . MET A 1 82 ? 48.592 -2.007 -78.123 1.00 79.62 82 MET A CA 1
ATOM 636 C C . MET A 1 82 ? 47.138 -1.560 -77.998 1.00 79.62 82 MET A C 1
ATOM 638 O O . MET A 1 82 ? 46.734 -1.113 -76.927 1.00 79.62 82 MET A O 1
ATOM 642 N N . VAL A 1 83 ? 46.342 -1.717 -79.059 1.00 81.06 83 VAL A N 1
ATOM 643 C CA . VAL A 1 83 ? 44.899 -1.452 -79.019 1.00 81.06 83 VAL A CA 1
ATOM 644 C C . VAL A 1 83 ? 44.226 -2.393 -78.017 1.00 81.06 83 VAL A C 1
ATOM 646 O O . VAL A 1 83 ? 43.473 -1.926 -77.166 1.00 81.06 83 VAL A O 1
ATOM 649 N N . HIS A 1 84 ? 44.549 -3.691 -78.036 1.00 84.12 84 HIS A N 1
ATOM 650 C CA . HIS A 1 84 ? 43.991 -4.644 -77.074 1.00 84.12 84 HIS A CA 1
ATOM 651 C C . HIS A 1 84 ? 44.420 -4.334 -75.628 1.00 84.12 84 HIS A C 1
ATOM 653 O O . HIS A 1 84 ? 43.586 -4.331 -74.721 1.00 84.12 84 HIS A O 1
ATOM 659 N N . LEU A 1 85 ? 45.690 -3.985 -75.400 1.00 83.31 85 LEU A N 1
ATOM 660 C CA . LEU A 1 85 ? 46.176 -3.594 -74.075 1.00 83.31 85 LEU A CA 1
ATOM 661 C C . LEU A 1 85 ? 45.490 -2.320 -73.568 1.00 83.31 85 LEU A C 1
ATOM 663 O O . LEU A 1 85 ? 45.114 -2.258 -72.399 1.00 83.31 85 LEU A O 1
ATOM 667 N N . GLU A 1 86 ? 45.278 -1.326 -74.434 1.00 83.62 86 GLU A N 1
ATOM 668 C CA . GLU A 1 86 ? 44.493 -0.147 -74.075 1.00 83.62 86 GLU A CA 1
ATOM 669 C C . GLU A 1 86 ? 43.062 -0.533 -73.693 1.00 83.62 86 GLU A C 1
ATOM 671 O O . GLU A 1 86 ? 42.579 -0.068 -72.661 1.00 83.62 86 GLU A O 1
ATOM 676 N N . THR A 1 87 ? 42.404 -1.417 -74.453 1.00 85.69 87 THR A N 1
ATOM 677 C CA . THR A 1 87 ? 41.047 -1.866 -74.104 1.00 85.69 87 THR A CA 1
ATOM 678 C C . THR A 1 87 ? 40.996 -2.553 -72.737 1.00 85.69 87 THR A C 1
ATOM 680 O O . THR A 1 87 ? 40.188 -2.160 -71.897 1.00 85.69 87 THR A O 1
ATOM 683 N N . VAL A 1 88 ? 41.923 -3.473 -72.451 1.00 88.75 88 VAL A N 1
ATOM 684 C CA . VAL A 1 88 ? 41.987 -4.192 -71.167 1.00 88.75 88 VAL A CA 1
ATOM 685 C C . VAL A 1 88 ? 42.283 -3.245 -70.003 1.00 88.75 88 VAL A C 1
ATOM 687 O O . VAL A 1 88 ? 41.679 -3.361 -68.938 1.00 88.75 88 VAL A O 1
ATOM 690 N N . LEU A 1 89 ? 43.198 -2.285 -70.177 1.00 87.00 89 LEU A N 1
ATOM 691 C CA . LEU A 1 89 ? 43.526 -1.316 -69.128 1.00 87.00 89 LEU A CA 1
ATOM 692 C C . LEU A 1 89 ? 42.363 -0.360 -68.847 1.00 87.00 89 LEU A C 1
ATOM 694 O O . LEU A 1 89 ? 42.112 -0.041 -67.685 1.00 87.00 89 LEU A O 1
ATOM 698 N N . ILE A 1 90 ? 41.632 0.058 -69.884 1.00 87.25 90 ILE A N 1
ATOM 699 C CA . ILE A 1 90 ? 40.417 0.865 -69.727 1.00 87.25 90 ILE A CA 1
ATOM 700 C C . ILE A 1 90 ? 39.337 0.072 -68.984 1.00 87.25 90 ILE A C 1
ATOM 702 O O . ILE A 1 90 ? 38.701 0.623 -68.087 1.00 87.25 90 ILE A O 1
ATOM 706 N N . GLU A 1 91 ? 39.128 -1.202 -69.321 1.00 88.88 91 GLU A N 1
ATOM 707 C CA . GLU A 1 91 ? 38.160 -2.066 -68.633 1.00 88.88 91 GLU A CA 1
ATOM 708 C C . GLU A 1 91 ? 38.523 -2.279 -67.162 1.00 88.88 91 GLU A C 1
ATOM 710 O O . GLU A 1 91 ? 37.672 -2.107 -66.292 1.00 88.88 91 GLU A O 1
ATOM 715 N N . ARG A 1 92 ? 39.795 -2.562 -66.85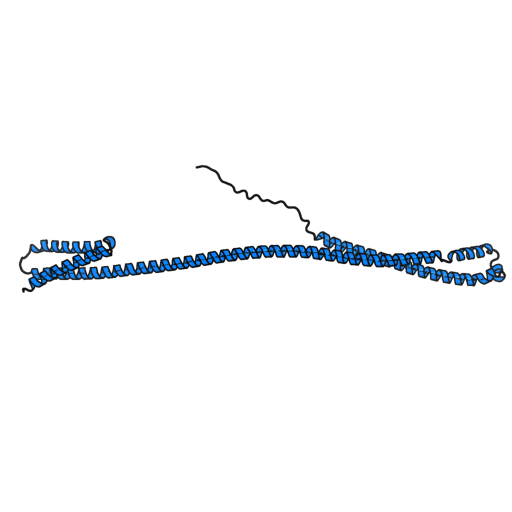7 1.00 87.69 92 ARG A N 1
ATOM 716 C CA . ARG A 1 92 ? 40.276 -2.694 -65.472 1.00 87.69 92 ARG A CA 1
ATOM 717 C C . ARG A 1 92 ? 40.041 -1.425 -64.662 1.00 87.69 92 ARG A C 1
ATOM 719 O O . ARG A 1 92 ? 39.518 -1.502 -63.558 1.00 87.69 92 ARG A O 1
ATOM 726 N N . GLU A 1 93 ? 40.365 -0.263 -65.225 1.00 88.25 93 GLU A N 1
ATOM 727 C CA . GLU A 1 93 ? 40.163 1.018 -64.546 1.00 88.25 93 GLU A CA 1
ATOM 728 C C . GLU A 1 93 ? 38.669 1.341 -64.349 1.00 88.25 93 GLU A C 1
ATOM 730 O O . GLU A 1 93 ? 38.301 2.008 -63.384 1.00 88.25 93 GLU A O 1
ATOM 735 N N . ARG A 1 94 ? 37.782 0.876 -65.242 1.00 90.12 94 ARG A N 1
ATOM 736 C CA . ARG A 1 94 ? 36.324 0.986 -65.053 1.00 90.12 94 ARG A CA 1
ATOM 737 C C . ARG A 1 94 ? 35.845 0.108 -63.905 1.00 90.12 94 ARG A C 1
ATOM 739 O O . ARG A 1 94 ? 35.155 0.620 -63.033 1.00 90.12 94 ARG A O 1
ATOM 746 N N . VAL A 1 95 ? 36.267 -1.155 -63.872 1.00 93.12 95 VAL A N 1
ATOM 747 C CA . VAL A 1 95 ? 35.897 -2.095 -62.803 1.00 93.12 95 VAL A CA 1
ATOM 748 C C . VAL A 1 95 ? 36.404 -1.606 -61.445 1.00 93.12 95 VAL A C 1
ATOM 750 O O . VAL A 1 95 ? 35.632 -1.565 -60.496 1.00 93.12 95 VAL A O 1
ATOM 753 N N . GLU A 1 96 ? 37.656 -1.142 -61.351 1.00 91.50 96 GLU A N 1
ATOM 754 C CA . GLU A 1 96 ? 38.214 -0.572 -60.111 1.00 91.50 96 GLU A CA 1
ATOM 755 C C . GLU A 1 96 ? 37.420 0.664 -59.643 1.00 91.50 96 GLU A C 1
ATOM 757 O O . GLU A 1 96 ? 37.158 0.845 -58.451 1.00 91.50 96 GLU A O 1
ATOM 762 N N . ARG A 1 97 ? 36.990 1.526 -60.575 1.00 91.88 97 ARG A N 1
ATOM 763 C CA . ARG A 1 97 ? 36.141 2.687 -60.259 1.00 91.88 97 ARG A CA 1
ATOM 764 C C . ARG A 1 97 ? 34.741 2.283 -59.810 1.00 91.88 97 ARG A C 1
ATOM 766 O O . ARG A 1 97 ? 34.192 2.918 -58.918 1.00 91.88 97 ARG A O 1
ATOM 773 N N . GLU A 1 98 ? 34.144 1.279 -60.436 1.00 94.06 98 GLU A N 1
ATOM 774 C CA . GLU A 1 98 ? 32.825 0.776 -60.045 1.00 94.06 98 GLU A CA 1
ATOM 775 C C . GLU A 1 98 ? 32.885 0.116 -58.668 1.00 94.06 98 GLU A C 1
ATOM 777 O O . GLU A 1 98 ? 32.064 0.426 -57.811 1.00 94.06 98 GLU A O 1
ATOM 782 N N . GLU A 1 99 ? 33.904 -0.703 -58.411 1.00 95.00 99 GLU A N 1
ATOM 783 C CA . GLU A 1 99 ? 34.140 -1.323 -57.109 1.00 95.00 99 GLU A CA 1
ATOM 784 C C . GLU A 1 99 ? 34.340 -0.275 -56.011 1.00 95.00 99 GLU A C 1
ATOM 786 O O . GLU A 1 99 ? 33.705 -0.352 -54.962 1.00 95.00 99 GLU A O 1
ATOM 791 N N . THR A 1 100 ? 35.179 0.736 -56.250 1.00 95.19 100 THR A N 1
ATOM 792 C CA . THR A 1 100 ? 35.399 1.815 -55.273 1.00 95.19 100 THR A CA 1
ATOM 793 C C . THR A 1 100 ? 34.145 2.654 -55.041 1.00 95.19 100 THR A C 1
ATOM 795 O O . THR A 1 100 ? 33.887 3.034 -53.903 1.00 95.19 100 THR A O 1
ATOM 798 N N . ARG A 1 101 ? 33.324 2.893 -56.072 1.00 95.12 101 ARG A N 1
ATOM 799 C CA . ARG A 1 101 ? 32.024 3.571 -55.924 1.00 95.12 101 ARG A CA 1
ATOM 800 C C . ARG A 1 101 ? 31.038 2.748 -55.105 1.00 95.12 101 ARG A C 1
ATOM 802 O O . ARG A 1 101 ? 30.465 3.287 -54.169 1.00 95.12 101 ARG A O 1
ATOM 809 N N . MET A 1 102 ? 30.885 1.461 -55.417 1.00 94.56 102 MET A N 1
ATOM 810 C CA . MET A 1 102 ? 30.001 0.561 -54.670 1.00 94.56 102 MET A CA 1
ATOM 811 C C . MET A 1 102 ? 30.445 0.422 -53.212 1.00 94.56 102 MET A C 1
ATOM 813 O O . MET A 1 102 ? 29.609 0.444 -52.314 1.00 94.56 102 MET A O 1
ATOM 817 N N . ARG A 1 103 ? 31.757 0.316 -52.959 1.00 96.00 103 ARG A N 1
ATOM 818 C CA . ARG A 1 103 ? 32.306 0.296 -51.596 1.00 96.00 103 ARG A CA 1
ATOM 819 C C . ARG A 1 103 ? 32.019 1.595 -50.856 1.00 96.00 103 ARG A C 1
ATOM 821 O O . ARG A 1 103 ? 31.515 1.531 -49.745 1.00 96.00 103 ARG A O 1
ATOM 828 N N . ALA A 1 104 ? 32.265 2.745 -51.481 1.00 96.56 104 ALA A N 1
ATOM 829 C CA . ALA A 1 104 ? 31.977 4.042 -50.874 1.00 96.56 104 ALA A CA 1
ATOM 830 C C . ALA A 1 104 ? 30.477 4.227 -50.581 1.00 96.56 104 ALA A C 1
ATOM 832 O O . ALA A 1 104 ? 30.117 4.764 -49.538 1.00 96.56 104 ALA A O 1
ATOM 833 N N . GLU A 1 105 ? 29.596 3.761 -51.470 1.00 96.94 105 GLU A N 1
ATOM 834 C CA . GLU A 1 105 ? 28.144 3.798 -51.268 1.00 96.94 105 GLU A CA 1
ATOM 835 C C . GLU A 1 105 ? 27.702 2.874 -50.125 1.00 96.94 105 GLU A C 1
ATOM 837 O O . GLU A 1 105 ? 26.936 3.291 -49.258 1.00 96.94 105 GLU A O 1
ATOM 842 N N . LEU A 1 106 ? 28.230 1.647 -50.070 1.00 96.50 106 LEU A N 1
ATOM 843 C CA . LEU A 1 106 ? 27.949 0.710 -48.984 1.00 96.50 106 LEU A CA 1
ATOM 844 C C . LEU A 1 106 ? 28.468 1.229 -47.639 1.00 96.50 106 LEU A C 1
ATOM 846 O O . LEU A 1 106 ? 27.754 1.143 -46.645 1.00 96.50 106 LEU A O 1
ATOM 850 N N . GLU A 1 107 ? 29.682 1.778 -47.598 1.00 97.00 107 GLU A N 1
ATOM 851 C CA . GLU A 1 107 ? 30.256 2.394 -46.398 1.00 97.00 107 GLU A CA 1
ATOM 852 C C . GLU A 1 107 ? 29.415 3.585 -45.932 1.00 97.00 107 GLU A C 1
ATOM 854 O O . GLU A 1 107 ? 29.113 3.687 -44.744 1.00 97.00 107 GLU A O 1
ATOM 859 N N . ALA A 1 108 ? 28.956 4.437 -46.854 1.00 97.00 108 ALA A N 1
ATOM 860 C CA . ALA A 1 108 ? 28.059 5.542 -46.531 1.00 97.00 108 ALA A CA 1
ATOM 861 C C . ALA A 1 108 ? 26.709 5.052 -45.979 1.00 97.00 108 ALA A C 1
ATOM 863 O O . ALA A 1 108 ? 26.201 5.609 -45.005 1.00 97.00 108 ALA A O 1
ATOM 864 N N . GLU A 1 109 ? 26.136 3.991 -46.552 1.00 97.00 109 GLU A N 1
ATOM 865 C CA . GLU A 1 109 ? 24.875 3.411 -46.080 1.00 97.00 109 GLU A CA 1
ATOM 866 C C . GLU A 1 109 ? 25.033 2.736 -44.709 1.00 97.00 109 GLU A C 1
ATOM 868 O O . GLU A 1 109 ? 24.188 2.907 -43.828 1.00 97.00 109 GLU A O 1
ATOM 873 N N . VAL A 1 110 ? 26.131 2.004 -44.490 1.00 96.81 110 VAL A N 1
ATOM 874 C CA . VAL A 1 110 ? 26.466 1.410 -43.186 1.00 96.81 110 VAL A CA 1
ATOM 875 C C . VAL A 1 110 ? 26.662 2.501 -42.142 1.00 96.81 110 VAL A C 1
ATOM 877 O O . VAL A 1 110 ? 26.104 2.395 -41.049 1.00 96.81 110 VAL A O 1
ATOM 880 N N . GLN A 1 111 ? 27.384 3.569 -42.476 1.00 96.56 111 GLN A N 1
ATOM 881 C CA . GLN A 1 111 ? 27.592 4.702 -41.581 1.00 96.56 111 GLN A CA 1
ATOM 882 C C . GLN A 1 111 ? 26.259 5.364 -41.217 1.00 96.56 111 GLN A C 1
ATOM 884 O O . GLN A 1 111 ? 25.955 5.538 -40.039 1.00 96.56 111 GLN A O 1
ATOM 889 N N . LYS A 1 112 ? 25.401 5.627 -42.209 1.00 96.88 112 LYS A N 1
ATOM 890 C CA . LYS A 1 112 ? 24.071 6.211 -42.000 1.00 96.88 112 LYS A CA 1
ATOM 891 C C . LYS A 1 112 ? 23.179 5.336 -41.117 1.00 96.88 112 LYS A C 1
ATOM 893 O O . LYS A 1 112 ? 22.509 5.847 -40.220 1.00 96.88 112 LYS A O 1
ATOM 898 N N . LYS A 1 113 ? 23.163 4.017 -41.343 1.00 96.69 113 LYS A N 1
ATOM 899 C CA . LYS A 1 113 ? 22.412 3.071 -40.499 1.00 96.69 113 LYS A CA 1
ATOM 900 C C . LYS A 1 113 ? 22.972 3.003 -39.084 1.00 96.69 113 LYS A C 1
ATOM 902 O O . LYS A 1 113 ? 22.194 2.926 -38.140 1.00 96.69 113 LYS A O 1
ATOM 907 N N . THR A 1 114 ? 24.292 3.055 -38.937 1.00 95.69 114 THR A N 1
ATOM 908 C CA . THR A 1 114 ? 24.955 3.054 -37.628 1.00 95.69 114 THR A CA 1
ATOM 909 C C . THR A 1 114 ? 24.590 4.313 -36.846 1.00 95.69 114 THR A C 1
ATOM 911 O O . THR A 1 114 ? 24.173 4.210 -35.699 1.00 95.69 114 THR A O 1
ATOM 914 N N . GLU A 1 115 ? 24.623 5.486 -37.481 1.00 97.25 115 GLU A N 1
ATOM 915 C CA . GLU A 1 115 ? 24.199 6.750 -36.865 1.00 97.25 115 GLU A CA 1
ATOM 916 C C . GLU A 1 115 ? 22.717 6.742 -36.475 1.00 97.25 115 GLU A C 1
ATOM 918 O O . GLU A 1 115 ? 22.360 7.184 -35.383 1.00 97.25 115 GLU A O 1
ATOM 923 N N . TYR A 1 116 ? 21.849 6.212 -37.341 1.00 97.00 116 TYR A N 1
ATOM 924 C CA . TYR A 1 116 ? 20.428 6.055 -37.035 1.00 97.00 116 TYR A CA 1
ATOM 925 C C . TYR A 1 116 ? 20.202 5.141 -35.823 1.00 97.00 116 TYR A C 1
ATOM 927 O O . TYR A 1 116 ? 19.462 5.506 -34.911 1.00 97.00 116 TYR A O 1
ATOM 935 N N . LEU A 1 117 ? 20.863 3.979 -35.784 1.00 97.44 117 LEU A N 1
ATOM 936 C CA . LEU A 1 117 ? 20.754 3.036 -34.670 1.00 97.44 117 LEU A CA 1
ATOM 937 C C . LEU A 1 117 ? 21.317 3.614 -33.371 1.00 97.44 117 LEU A C 1
ATOM 939 O O . LEU A 1 117 ? 20.705 3.423 -32.327 1.00 97.44 117 LEU A O 1
ATOM 943 N N . MET A 1 118 ? 22.437 4.341 -33.420 1.00 96.88 118 MET A N 1
ATOM 944 C CA . MET A 1 118 ? 22.995 5.005 -32.239 1.00 96.88 118 MET A CA 1
ATOM 945 C C . MET A 1 118 ? 22.006 6.012 -31.649 1.00 96.88 118 MET A C 1
ATOM 947 O O . MET A 1 118 ? 21.744 5.962 -30.452 1.00 96.88 118 MET A O 1
ATOM 951 N N . ARG A 1 119 ? 21.380 6.848 -32.488 1.00 97.44 119 ARG A N 1
ATOM 952 C CA . ARG A 1 119 ? 20.340 7.784 -32.033 1.00 97.44 119 ARG A CA 1
ATOM 953 C C . ARG A 1 119 ? 19.131 7.065 -31.444 1.00 97.44 119 ARG A C 1
ATOM 955 O O . ARG A 1 119 ? 18.656 7.457 -30.387 1.00 97.44 119 ARG A O 1
ATOM 962 N N . ALA A 1 120 ? 18.662 6.000 -32.094 1.00 96.69 120 ALA A N 1
ATOM 963 C CA . ALA A 1 120 ? 17.538 5.215 -31.589 1.00 96.69 120 ALA A CA 1
ATOM 964 C C . ALA A 1 120 ? 17.861 4.548 -30.240 1.00 96.69 120 ALA A C 1
ATOM 966 O O . ALA A 1 120 ? 17.006 4.482 -29.364 1.00 96.69 120 ALA A O 1
ATOM 967 N N . VAL A 1 121 ? 19.094 4.069 -30.048 1.00 97.19 121 VAL A N 1
ATOM 968 C CA . VAL A 1 121 ? 19.543 3.504 -28.768 1.00 97.19 121 VAL A CA 1
ATOM 969 C C . VAL A 1 121 ? 19.608 4.578 -27.686 1.00 97.19 121 VAL A C 1
ATOM 971 O O . VAL A 1 121 ? 19.128 4.326 -26.585 1.00 97.19 121 VAL A O 1
ATOM 974 N N . GLU A 1 122 ? 20.155 5.759 -27.980 1.00 97.44 122 GLU A N 1
ATOM 975 C CA . GLU A 1 122 ? 20.194 6.883 -27.032 1.00 97.44 122 GLU A CA 1
ATOM 976 C C . GLU A 1 122 ? 18.782 7.325 -26.618 1.00 97.44 122 GLU A C 1
ATOM 978 O O . GLU A 1 122 ? 18.513 7.508 -25.430 1.00 97.44 122 GLU A O 1
ATOM 983 N N . GLU A 1 123 ? 17.859 7.426 -27.577 1.00 97.62 123 GLU A N 1
ATOM 984 C CA . GLU A 1 123 ? 16.457 7.778 -27.332 1.00 97.62 123 GLU A CA 1
ATOM 985 C C . GLU A 1 123 ? 15.745 6.721 -26.475 1.00 97.62 123 GLU A C 1
ATOM 987 O O . GLU A 1 123 ? 15.133 7.053 -25.460 1.00 97.62 123 GLU A O 1
ATOM 992 N N . LEU A 1 124 ? 15.896 5.436 -26.811 1.00 97.06 124 LEU A N 1
ATOM 993 C CA . LEU A 1 124 ? 15.317 4.340 -26.030 1.00 97.06 124 LEU A CA 1
ATOM 994 C C . LEU A 1 124 ? 15.911 4.253 -24.621 1.00 97.06 124 LEU A C 1
ATOM 996 O O . LEU A 1 124 ? 15.194 3.953 -23.670 1.00 97.06 124 LEU A O 1
ATOM 1000 N N . GLN A 1 125 ? 17.210 4.510 -24.458 1.00 97.12 125 GLN A N 1
ATOM 1001 C CA . GLN A 1 125 ? 17.842 4.544 -23.138 1.00 97.12 125 GLN A CA 1
ATOM 1002 C C . GLN A 1 125 ? 17.293 5.686 -22.282 1.00 97.12 125 GLN A C 1
ATOM 1004 O O . GLN A 1 125 ? 17.017 5.471 -21.100 1.00 97.12 125 GLN A O 1
ATOM 1009 N N . ALA A 1 126 ? 17.091 6.868 -22.872 1.00 97.00 126 ALA A N 1
ATOM 1010 C CA . ALA A 1 126 ? 16.462 7.991 -22.188 1.00 97.00 126 ALA A CA 1
ATOM 1011 C C . ALA A 1 126 ? 15.016 7.662 -21.775 1.00 97.00 126 ALA A C 1
ATOM 1013 O O . ALA A 1 126 ? 14.653 7.882 -20.619 1.00 97.00 126 ALA A O 1
ATOM 1014 N N . GLU A 1 127 ? 14.223 7.056 -22.667 1.00 97.12 127 GLU A N 1
ATOM 1015 C CA . GLU A 1 127 ? 12.844 6.651 -22.363 1.00 97.12 127 GLU A CA 1
ATOM 1016 C C . GLU A 1 127 ? 12.786 5.576 -21.262 1.00 97.12 127 GLU A C 1
ATOM 1018 O O . GLU A 1 127 ? 11.940 5.638 -20.368 1.00 97.12 127 GLU A O 1
ATOM 1023 N N . ILE A 1 128 ? 13.692 4.592 -21.282 1.00 97.12 128 ILE A N 1
ATOM 1024 C CA . ILE A 1 128 ? 13.774 3.556 -20.239 1.00 97.12 128 ILE A CA 1
ATOM 1025 C C . ILE A 1 128 ? 14.107 4.178 -18.882 1.00 97.12 128 ILE A C 1
ATOM 1027 O O . ILE A 1 128 ? 13.492 3.816 -17.878 1.00 97.12 128 ILE A O 1
ATOM 1031 N N . GLU A 1 129 ? 15.064 5.103 -18.836 1.00 97.12 129 GLU A N 1
ATOM 1032 C CA . GLU A 1 129 ? 15.451 5.776 -17.596 1.00 97.12 129 GLU A CA 1
ATOM 1033 C C . GLU A 1 129 ? 14.299 6.631 -17.044 1.00 97.12 129 GLU A C 1
ATOM 1035 O O . GLU A 1 129 ? 14.026 6.601 -15.842 1.00 97.12 129 GLU A O 1
ATOM 1040 N N . GLU A 1 130 ? 13.558 7.326 -17.910 1.00 96.62 130 GLU A N 1
ATOM 1041 C CA . GLU A 1 130 ? 12.357 8.072 -17.526 1.00 96.62 130 GLU A CA 1
ATOM 1042 C C . GLU A 1 130 ? 11.250 7.146 -16.998 1.00 96.62 130 GLU A C 1
ATOM 1044 O O . GLU A 1 130 ? 10.725 7.365 -15.903 1.00 96.62 130 GLU A O 1
ATOM 1049 N N . ARG A 1 131 ? 10.943 6.054 -17.711 1.00 95.25 131 ARG A N 1
ATOM 1050 C CA . ARG A 1 131 ? 9.963 5.047 -17.268 1.00 95.25 131 ARG A CA 1
ATOM 1051 C C . ARG A 1 131 ? 10.338 4.434 -15.929 1.00 95.25 131 ARG A C 1
ATOM 1053 O O . ARG A 1 131 ? 9.471 4.274 -15.076 1.00 95.25 131 ARG A O 1
ATOM 1060 N N . LYS A 1 132 ? 11.619 4.136 -15.715 1.00 95.75 132 LYS A N 1
ATOM 1061 C CA . LYS A 1 132 ? 12.116 3.587 -14.451 1.00 95.75 132 LYS A CA 1
ATOM 1062 C C . LYS A 1 132 ? 11.955 4.580 -13.300 1.00 95.75 132 LYS A C 1
ATOM 1064 O O . LYS A 1 132 ? 11.585 4.176 -12.200 1.00 95.75 132 LYS A O 1
ATOM 1069 N N . ARG A 1 133 ? 12.186 5.876 -13.538 1.00 95.94 133 ARG A N 1
ATOM 1070 C CA . ARG A 1 133 ? 11.932 6.933 -12.542 1.00 95.94 133 ARG A CA 1
ATOM 1071 C C . ARG A 1 133 ? 10.453 7.030 -12.193 1.00 95.94 133 ARG A C 1
ATOM 1073 O O . ARG A 1 133 ? 10.124 7.041 -11.010 1.00 95.94 133 ARG A O 1
ATOM 1080 N N . MET A 1 134 ? 9.580 7.021 -13.201 1.00 94.31 134 MET A N 1
ATOM 1081 C CA . MET A 1 134 ? 8.131 7.017 -12.990 1.00 94.31 134 MET A CA 1
ATOM 1082 C C . MET A 1 134 ? 7.665 5.768 -12.235 1.00 94.31 134 MET A C 1
ATOM 1084 O O . MET A 1 134 ? 6.826 5.866 -11.348 1.00 94.31 134 MET A O 1
ATOM 1088 N N . GLU A 1 135 ? 8.214 4.592 -12.541 1.00 93.19 135 GLU A N 1
ATOM 1089 C CA . GLU A 1 135 ? 7.864 3.353 -11.844 1.00 93.19 135 GLU A CA 1
ATOM 1090 C C . GLU A 1 135 ? 8.254 3.406 -10.363 1.00 93.19 135 GLU A C 1
ATOM 1092 O O . GLU A 1 135 ? 7.456 3.029 -9.504 1.00 93.19 135 GLU A O 1
ATOM 1097 N N . VAL A 1 136 ? 9.444 3.929 -10.049 1.00 94.56 136 VAL A N 1
ATOM 1098 C CA . VAL A 1 136 ? 9.868 4.154 -8.660 1.00 94.56 136 VAL A CA 1
ATOM 1099 C C . VAL A 1 136 ? 8.927 5.134 -7.964 1.00 94.56 136 VAL A C 1
ATOM 1101 O O . VAL A 1 136 ? 8.479 4.848 -6.856 1.00 94.56 136 VAL A O 1
ATOM 1104 N N . GLU A 1 137 ? 8.573 6.250 -8.603 1.00 93.56 137 GLU A N 1
ATOM 1105 C CA . GLU A 1 137 ? 7.639 7.227 -8.037 1.00 93.56 137 GLU A CA 1
ATOM 1106 C C . GLU A 1 137 ? 6.271 6.589 -7.749 1.00 93.56 137 GLU A C 1
ATOM 1108 O O . GLU A 1 137 ? 5.800 6.625 -6.612 1.00 93.56 137 GLU A O 1
ATOM 1113 N N . VAL A 1 138 ? 5.693 5.877 -8.720 1.00 94.75 138 VAL A N 1
ATOM 1114 C CA . VAL A 1 138 ? 4.423 5.152 -8.558 1.00 94.75 138 VAL A CA 1
ATOM 1115 C C . VAL A 1 138 ? 4.495 4.132 -7.419 1.00 94.75 138 VAL A C 1
ATOM 1117 O O . VAL A 1 138 ? 3.570 4.056 -6.607 1.00 94.75 138 VAL A O 1
ATOM 1120 N N . GLN A 1 139 ? 5.583 3.364 -7.313 1.00 90.75 139 GLN A N 1
ATOM 1121 C CA . GLN A 1 139 ? 5.773 2.413 -6.216 1.00 90.75 139 GLN A CA 1
ATOM 1122 C C . GLN A 1 139 ? 5.842 3.126 -4.861 1.00 90.75 139 GLN A C 1
ATOM 1124 O O . GLN A 1 139 ? 5.180 2.695 -3.914 1.00 90.75 139 GLN A O 1
ATOM 1129 N N . THR A 1 140 ? 6.583 4.233 -4.765 1.00 91.06 140 THR A N 1
ATOM 1130 C CA . THR A 1 140 ? 6.683 5.011 -3.521 1.00 91.06 140 THR A CA 1
ATOM 1131 C C . THR A 1 140 ? 5.332 5.586 -3.106 1.00 91.06 140 THR A C 1
ATOM 1133 O O . THR A 1 140 ? 4.899 5.359 -1.976 1.00 91.06 140 THR A O 1
ATOM 1136 N N . THR A 1 141 ? 4.602 6.213 -4.031 1.00 91.19 141 THR A N 1
ATOM 1137 C CA . THR A 1 141 ? 3.263 6.748 -3.769 1.00 91.19 141 THR A CA 1
ATOM 1138 C C . THR A 1 141 ? 2.282 5.640 -3.392 1.00 91.19 141 THR A C 1
ATOM 1140 O O . THR A 1 141 ? 1.478 5.811 -2.479 1.00 91.19 141 THR A O 1
ATOM 1143 N N . SER A 1 142 ? 2.350 4.472 -4.039 1.00 89.00 142 SER A N 1
ATOM 1144 C CA . SER A 1 142 ? 1.494 3.332 -3.695 1.00 89.00 142 SER A CA 1
ATOM 1145 C C . SER A 1 142 ? 1.748 2.836 -2.269 1.00 89.00 142 SER A C 1
ATOM 1147 O O . SER A 1 142 ? 0.795 2.512 -1.557 1.00 89.00 142 SER A O 1
ATOM 1149 N N . VAL A 1 143 ? 3.011 2.766 -1.837 1.00 88.88 143 VAL A N 1
ATOM 1150 C CA . VAL A 1 143 ? 3.363 2.386 -0.459 1.00 88.88 143 VAL A CA 1
ATOM 1151 C C . VAL A 1 143 ? 2.836 3.426 0.529 1.00 88.88 143 VAL A C 1
ATOM 1153 O O . VAL A 1 143 ? 2.180 3.061 1.506 1.00 88.88 143 VAL A O 1
ATOM 1156 N N . GLU A 1 144 ? 3.042 4.714 0.257 1.00 89.12 144 GLU A N 1
ATOM 1157 C CA . GLU A 1 144 ? 2.526 5.801 1.096 1.00 89.12 144 GLU A CA 1
ATOM 1158 C C . GLU A 1 144 ? 0.996 5.751 1.215 1.00 89.12 144 GLU A C 1
ATOM 1160 O O . GLU A 1 144 ? 0.465 5.737 2.329 1.00 89.12 144 GLU A O 1
ATOM 1165 N N . LEU A 1 145 ? 0.273 5.607 0.101 1.00 90.62 145 LEU A N 1
ATOM 1166 C CA . LEU A 1 145 ? -1.188 5.486 0.100 1.00 90.62 145 LEU A CA 1
ATOM 1167 C C . LEU A 1 145 ? -1.680 4.279 0.903 1.00 90.62 145 LEU A C 1
ATOM 1169 O O . LEU A 1 145 ? -2.663 4.397 1.636 1.00 90.62 145 LEU A O 1
ATOM 1173 N N . GLN A 1 146 ? -1.003 3.130 0.821 1.00 88.31 146 GLN A N 1
ATOM 1174 C CA . GLN A 1 146 ? -1.352 1.967 1.642 1.00 88.31 146 GLN A CA 1
ATOM 1175 C C . GLN A 1 146 ? -1.179 2.255 3.136 1.00 88.31 146 GLN A C 1
ATOM 1177 O O . GLN A 1 146 ? -2.046 1.890 3.934 1.00 88.31 146 GLN A O 1
ATOM 1182 N N . THR A 1 147 ? -0.093 2.929 3.527 1.00 86.12 147 THR A N 1
ATOM 1183 C CA . THR A 1 147 ? 0.124 3.298 4.935 1.00 86.12 147 THR A CA 1
ATOM 1184 C C . THR A 1 147 ? -0.937 4.270 5.445 1.00 86.12 147 THR A C 1
ATOM 1186 O O . THR A 1 147 ? -1.512 4.038 6.510 1.00 86.12 147 THR A O 1
ATOM 1189 N N . VAL A 1 148 ? -1.274 5.293 4.655 1.00 85.56 148 VAL A N 1
ATOM 1190 C CA . VAL A 1 148 ? -2.318 6.270 4.989 1.00 85.56 148 VAL A CA 1
ATOM 1191 C C . VAL A 1 148 ? -3.688 5.594 5.070 1.00 85.56 148 VAL A C 1
ATOM 1193 O O . VAL A 1 148 ? -4.434 5.826 6.019 1.00 85.56 148 VAL A O 1
ATOM 1196 N N . SER A 1 149 ? -4.012 4.704 4.129 1.00 84.50 149 SER A N 1
ATOM 1197 C CA . SER A 1 149 ? -5.271 3.951 4.129 1.00 84.50 149 SER A CA 1
ATOM 1198 C C . SER A 1 149 ? -5.420 3.081 5.383 1.00 84.50 149 SER A C 1
ATOM 1200 O O . SER A 1 149 ? -6.469 3.109 6.028 1.00 84.50 149 SER A O 1
ATOM 1202 N N . ARG A 1 150 ? -4.357 2.376 5.799 1.00 84.50 150 ARG A N 1
ATOM 1203 C CA . ARG A 1 150 ? -4.356 1.582 7.044 1.00 84.50 150 ARG A CA 1
ATOM 1204 C C . ARG A 1 150 ? -4.516 2.443 8.298 1.00 84.50 150 ARG A C 1
ATOM 1206 O O . ARG A 1 150 ? -5.227 2.047 9.225 1.00 84.50 150 ARG A O 1
ATOM 1213 N N . GLN A 1 151 ? -3.881 3.614 8.339 1.00 84.00 151 GLN A N 1
ATOM 1214 C CA . GLN A 1 151 ? -4.048 4.558 9.447 1.00 84.00 151 GLN A CA 1
ATOM 1215 C C . GLN A 1 151 ? -5.485 5.086 9.520 1.00 84.00 151 GLN A C 1
ATOM 1217 O O . GLN A 1 151 ? -6.083 5.080 10.597 1.00 84.00 151 GLN A O 1
ATOM 1222 N N . ALA A 1 152 ? -6.062 5.478 8.382 1.00 86.06 152 ALA A N 1
ATOM 1223 C CA . ALA A 1 152 ? -7.446 5.935 8.301 1.00 86.06 152 ALA A CA 1
ATOM 1224 C C . ALA A 1 152 ? -8.435 4.842 8.735 1.00 86.06 152 ALA A C 1
ATOM 1226 O O . ALA A 1 152 ? -9.384 5.120 9.467 1.00 86.06 152 ALA A O 1
ATOM 1227 N N . GLU A 1 153 ? -8.184 3.591 8.347 1.00 86.00 153 GLU A N 1
ATOM 1228 C CA . GLU A 1 153 ? -9.003 2.449 8.748 1.00 86.00 153 GLU A CA 1
ATOM 1229 C C . GLU A 1 153 ? -8.940 2.200 10.261 1.00 86.00 153 GLU A C 1
ATOM 1231 O O . GLU A 1 153 ? -9.980 2.086 10.913 1.00 86.00 153 GLU A O 1
ATOM 1236 N N . THR A 1 154 ? -7.738 2.213 10.849 1.00 87.25 154 THR A N 1
ATOM 1237 C CA . THR A 1 154 ? -7.562 2.108 12.309 1.00 87.25 154 THR A CA 1
ATOM 1238 C C . THR A 1 154 ? -8.297 3.236 13.036 1.00 87.25 154 THR A C 1
ATOM 1240 O O . THR A 1 154 ? -9.027 2.980 13.994 1.00 87.25 154 THR A O 1
ATOM 1243 N N . ALA A 1 155 ? -8.174 4.479 12.557 1.00 86.88 155 ALA A N 1
ATOM 1244 C CA . ALA A 1 155 ? -8.858 5.634 13.135 1.00 86.88 155 ALA A CA 1
ATOM 1245 C C . ALA A 1 155 ? -10.389 5.516 13.035 1.00 86.88 155 ALA A C 1
ATOM 1247 O O . ALA A 1 155 ? -11.105 5.824 13.990 1.00 86.88 155 ALA A O 1
ATOM 1248 N N . ARG A 1 156 ? -10.906 5.016 11.907 1.00 89.06 156 ARG A N 1
ATOM 1249 C CA . ARG A 1 156 ? -12.338 4.771 11.697 1.00 89.06 156 ARG A CA 1
ATOM 1250 C C . ARG A 1 156 ? -12.875 3.710 12.658 1.00 89.06 156 ARG A C 1
ATOM 1252 O O . ARG A 1 156 ? -13.940 3.899 13.249 1.00 89.06 156 ARG A O 1
ATOM 1259 N N . VAL A 1 157 ? -12.145 2.605 12.831 1.00 89.69 157 VAL A N 1
ATOM 1260 C CA . VAL A 1 157 ? -12.500 1.551 13.794 1.00 89.69 157 VAL A CA 1
ATOM 1261 C C . VAL A 1 157 ? -12.455 2.096 15.223 1.00 89.69 157 VAL A C 1
ATOM 1263 O O . VAL A 1 157 ? -13.418 1.897 15.964 1.00 89.69 157 VAL A O 1
ATOM 1266 N N . ALA A 1 158 ? -11.410 2.850 15.585 1.00 88.75 158 ALA A N 1
ATOM 1267 C CA . ALA A 1 158 ? -11.291 3.501 16.891 1.00 88.75 158 ALA A CA 1
ATOM 1268 C C . ALA A 1 158 ? -12.486 4.421 17.178 1.00 88.75 158 ALA A C 1
ATOM 1270 O O . ALA A 1 158 ? -13.104 4.318 18.236 1.00 88.75 158 ALA A O 1
ATOM 1271 N N . GLY A 1 159 ? -12.863 5.267 16.214 1.00 89.44 159 GLY A N 1
ATOM 1272 C CA . GLY A 1 159 ? -14.015 6.160 16.335 1.00 89.44 159 GLY A CA 1
ATOM 1273 C C . GLY A 1 159 ? -15.320 5.403 16.588 1.00 89.44 159 GLY A C 1
ATOM 1274 O O . GLY A 1 159 ? -16.071 5.751 17.498 1.00 89.44 159 GLY A O 1
ATOM 1275 N N . LYS A 1 160 ? -15.560 4.310 15.850 1.00 90.56 160 LYS A N 1
ATOM 1276 C CA . LYS A 1 160 ? -16.756 3.473 16.037 1.00 90.56 160 LYS A CA 1
ATOM 1277 C C . LYS A 1 160 ? -16.783 2.790 17.408 1.00 90.56 160 LYS A C 1
ATOM 1279 O O . LYS A 1 160 ? -17.841 2.736 18.038 1.00 90.56 160 LYS A O 1
ATOM 1284 N N . VAL A 1 161 ? -15.643 2.270 17.870 1.00 92.62 161 VAL A N 1
ATOM 1285 C CA . VAL A 1 161 ? -15.524 1.650 19.200 1.00 92.62 161 VAL A CA 1
ATOM 1286 C C . VAL A 1 161 ? -15.781 2.687 20.290 1.00 92.62 161 VAL A C 1
ATOM 1288 O O . VAL A 1 161 ? -16.610 2.440 21.160 1.00 92.62 161 VAL A O 1
ATOM 1291 N N . LEU A 1 162 ? -15.150 3.862 20.217 1.00 91.75 162 LEU A N 1
ATOM 1292 C CA . LEU A 1 162 ? -15.335 4.935 21.198 1.00 91.75 162 LEU A CA 1
ATOM 1293 C C . LEU A 1 162 ? -16.788 5.402 21.280 1.00 91.75 162 LEU A C 1
ATOM 1295 O O . LEU A 1 162 ? -17.317 5.546 22.380 1.00 91.75 162 LEU A O 1
ATOM 1299 N N . GLN A 1 163 ? -17.448 5.587 20.135 1.00 92.81 163 GLN A N 1
ATOM 1300 C CA . GLN A 1 163 ? -18.864 5.939 20.113 1.00 92.81 163 GLN A CA 1
ATOM 1301 C C . GLN A 1 163 ? -19.716 4.851 20.781 1.00 92.81 163 GLN A C 1
ATOM 1303 O O . GLN A 1 163 ? -20.516 5.154 21.665 1.00 92.81 163 GLN A O 1
ATOM 1308 N N . SER A 1 164 ? -19.508 3.586 20.404 1.00 93.12 164 SER A N 1
ATOM 1309 C CA . SER A 1 164 ? -20.289 2.460 20.933 1.00 93.12 164 SER A CA 1
ATOM 1310 C C . SER A 1 164 ? -20.091 2.290 22.443 1.00 93.12 164 SER A C 1
ATOM 1312 O O . SER A 1 164 ? -21.051 2.088 23.183 1.00 93.12 164 SER A O 1
ATOM 1314 N N . VAL A 1 165 ? -18.849 2.416 22.920 1.00 95.25 165 VAL A N 1
ATOM 1315 C CA . VAL A 1 165 ? -18.522 2.383 24.352 1.00 95.25 165 VAL A CA 1
ATOM 1316 C C . VAL A 1 165 ? -19.170 3.563 25.077 1.00 95.25 165 VAL A C 1
ATOM 1318 O O . VAL A 1 165 ? -19.732 3.371 26.151 1.00 95.25 165 VAL A O 1
ATOM 1321 N N . GLY A 1 166 ? -19.153 4.764 24.492 1.00 93.12 166 GLY A N 1
ATOM 1322 C CA . GLY A 1 166 ? -19.804 5.945 25.064 1.00 93.12 166 GLY A CA 1
ATOM 1323 C C . GLY A 1 166 ? -21.316 5.769 25.239 1.00 93.12 166 GLY A C 1
ATOM 1324 O O . GLY A 1 166 ? -21.855 6.064 26.308 1.00 93.12 166 GLY A O 1
ATOM 1325 N N . GLU A 1 167 ? -21.998 5.230 24.227 1.00 96.12 167 GLU A N 1
ATOM 1326 C CA . GLU A 1 167 ? -23.430 4.904 24.297 1.00 96.12 167 GLU A CA 1
ATOM 1327 C C . GLU A 1 167 ? -23.722 3.873 25.399 1.00 96.12 167 GLU A C 1
ATOM 1329 O O . GLU A 1 167 ? -24.665 4.022 26.181 1.00 96.12 167 GLU A O 1
ATOM 1334 N N . MET A 1 168 ? -22.872 2.857 25.514 1.00 96.25 168 MET A N 1
ATOM 1335 C CA . MET A 1 168 ? -23.036 1.776 26.477 1.00 96.25 168 MET A CA 1
ATOM 1336 C C . MET A 1 168 ? -22.763 2.219 27.922 1.00 96.25 168 MET A C 1
ATOM 1338 O O . MET A 1 168 ? -23.528 1.882 28.825 1.00 96.25 168 MET A O 1
ATOM 1342 N N . LEU A 1 169 ? -21.740 3.052 28.144 1.00 95.31 169 LEU A N 1
ATOM 1343 C CA . LEU A 1 169 ? -21.459 3.671 29.444 1.00 95.31 169 LEU A CA 1
ATOM 1344 C C . LEU A 1 169 ? -22.601 4.579 29.904 1.00 95.31 169 LEU A C 1
ATOM 1346 O O . LEU A 1 169 ? -22.950 4.577 31.084 1.00 95.31 169 LEU A O 1
ATOM 1350 N N . LYS A 1 170 ? -23.234 5.308 28.979 1.00 95.38 170 LYS A N 1
ATOM 1351 C CA . LYS A 1 170 ? -24.436 6.088 29.291 1.00 95.38 170 LYS A CA 1
ATOM 1352 C C . LYS A 1 170 ? -25.568 5.184 29.791 1.00 95.38 170 LYS A C 1
ATOM 1354 O O . LYS A 1 170 ? -26.207 5.517 30.786 1.00 95.38 170 LYS A O 1
ATOM 1359 N N . SER A 1 171 ? -25.788 4.036 29.147 1.00 95.56 171 SER A N 1
ATOM 1360 C CA . SER A 1 171 ? -26.785 3.050 29.589 1.00 95.56 171 SER A CA 1
ATOM 1361 C C . SER A 1 171 ? -26.460 2.469 30.969 1.00 95.56 171 SER A C 1
ATOM 1363 O O . SER A 1 171 ? -27.355 2.339 31.805 1.00 95.56 171 SER A O 1
ATOM 1365 N N . VAL A 1 172 ? -25.186 2.151 31.231 1.00 97.06 172 VAL A N 1
ATOM 1366 C CA . VAL A 1 172 ? -24.719 1.684 32.549 1.00 97.06 172 VAL A CA 1
ATOM 1367 C C . VAL A 1 172 ? -24.986 2.736 33.622 1.00 97.06 172 VAL A C 1
ATOM 1369 O O . VAL A 1 172 ? -25.487 2.390 34.690 1.00 97.06 172 VAL A O 1
ATOM 1372 N N . ASN A 1 173 ? -24.712 4.013 33.340 1.00 96.31 173 ASN A N 1
ATOM 1373 C CA . ASN A 1 173 ? -24.966 5.094 34.291 1.00 96.31 173 ASN A CA 1
ATOM 1374 C C . ASN A 1 173 ? -26.457 5.200 34.634 1.00 96.31 173 ASN A C 1
ATOM 1376 O O . ASN A 1 173 ? -26.810 5.216 35.807 1.00 96.31 173 ASN A O 1
ATOM 1380 N N . VAL A 1 174 ? -27.332 5.181 33.622 1.00 97.00 174 VAL A N 1
ATOM 1381 C CA . VAL A 1 174 ? -28.790 5.197 33.830 1.00 97.00 174 VAL A CA 1
ATOM 1382 C C . VAL A 1 174 ? -29.245 4.000 34.669 1.00 97.00 174 VAL A C 1
ATOM 1384 O O . VAL A 1 174 ? -29.975 4.183 35.637 1.00 97.00 174 VAL A O 1
ATOM 1387 N N . SER A 1 175 ? -28.778 2.791 34.350 1.00 96.38 175 SER A N 1
ATOM 1388 C CA . SER A 1 175 ? -29.143 1.574 35.097 1.00 96.38 175 SER A CA 1
ATOM 1389 C C . SER A 1 175 ? -28.647 1.645 36.552 1.00 96.38 175 SER A C 1
ATOM 1391 O O . SER A 1 175 ? -29.347 1.255 37.483 1.00 96.38 175 SER A O 1
ATOM 1393 N N . THR A 1 176 ? -27.457 2.213 36.777 1.00 96.69 176 THR A N 1
ATOM 1394 C CA . THR A 1 176 ? -26.889 2.415 38.122 1.00 96.69 176 THR A CA 1
ATOM 1395 C C . THR A 1 176 ? -27.703 3.428 38.931 1.00 96.69 176 THR A C 1
ATOM 1397 O O . THR A 1 176 ? -27.970 3.204 40.114 1.00 96.69 176 THR A O 1
ATOM 1400 N N . ASP A 1 177 ? -28.154 4.514 38.296 1.00 96.69 177 ASP A N 1
ATOM 1401 C CA . ASP A 1 177 ? -29.052 5.494 38.912 1.00 96.69 177 ASP A CA 1
ATOM 1402 C C . ASP A 1 177 ? -30.406 4.859 39.271 1.00 96.69 177 ASP A C 1
ATOM 1404 O O . ASP A 1 177 ? -30.927 5.096 40.364 1.00 96.69 177 ASP A O 1
ATOM 1408 N N . LEU A 1 178 ? -30.955 4.003 38.400 1.00 95.75 178 LEU A N 1
ATOM 1409 C CA . LEU A 1 178 ? -32.188 3.251 38.663 1.00 95.75 178 LEU A CA 1
ATOM 1410 C C . LEU A 1 178 ? -32.030 2.292 39.849 1.00 95.75 178 LEU A C 1
ATOM 1412 O O . LEU A 1 178 ? -32.861 2.319 40.757 1.00 95.75 178 LEU A O 1
ATOM 1416 N N . VAL A 1 179 ? -30.939 1.521 39.901 1.00 96.69 179 VAL A N 1
ATOM 1417 C CA . VAL A 1 179 ? -30.604 0.649 41.041 1.00 96.69 179 VAL A CA 1
ATOM 1418 C C . VAL A 1 179 ? -30.508 1.455 42.336 1.00 96.69 179 VAL A C 1
ATOM 1420 O O . VAL A 1 179 ? -31.136 1.107 43.336 1.00 96.69 179 VAL A O 1
ATOM 1423 N N . SER A 1 180 ? -29.765 2.566 42.321 1.00 96.00 180 SER A N 1
ATOM 1424 C CA . SER A 1 180 ? -29.610 3.456 43.479 1.00 96.00 180 SER A CA 1
ATOM 1425 C C . SER A 1 180 ? -30.958 3.999 43.961 1.00 96.00 180 SER A C 1
ATOM 1427 O O . SER A 1 180 ? -31.241 4.003 45.162 1.00 96.00 180 SER A O 1
ATOM 1429 N N . ASN A 1 181 ? -31.822 4.410 43.031 1.00 94.38 181 ASN A N 1
ATOM 1430 C CA . ASN A 1 181 ? -33.160 4.903 43.344 1.00 94.38 181 ASN A CA 1
ATOM 1431 C C . ASN A 1 181 ? -34.070 3.806 43.910 1.00 94.38 181 ASN A C 1
ATOM 1433 O O . ASN A 1 181 ? -34.746 4.063 44.906 1.00 94.38 181 ASN A O 1
ATOM 1437 N N . HIS A 1 182 ? -34.047 2.592 43.350 1.00 92.31 182 HIS A N 1
ATOM 1438 C CA . HIS A 1 182 ? -34.784 1.441 43.884 1.00 92.31 182 HIS A CA 1
ATOM 1439 C C . HIS A 1 182 ? -34.377 1.144 45.330 1.00 92.31 182 HIS A C 1
ATOM 1441 O O . HIS A 1 182 ? -35.230 1.100 46.212 1.00 92.31 182 HIS A O 1
A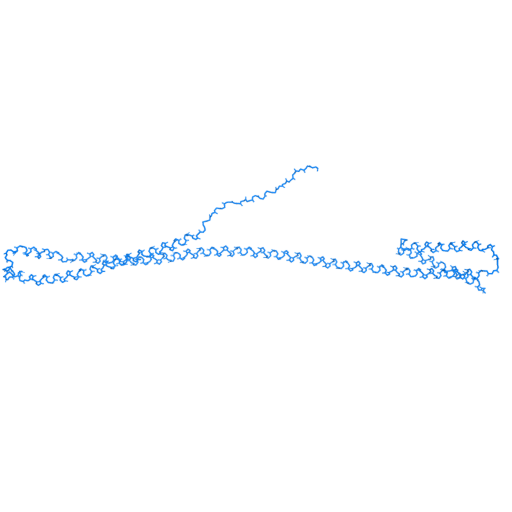TOM 1447 N N . VAL A 1 183 ? -33.071 1.048 45.600 1.00 93.00 183 VAL A N 1
ATOM 1448 C CA . VAL A 1 183 ? -32.555 0.779 46.951 1.00 93.00 183 VAL A CA 1
ATOM 1449 C C . VAL A 1 183 ? -32.956 1.884 47.936 1.00 93.00 183 VAL A C 1
ATOM 1451 O O . VAL A 1 183 ? -33.378 1.588 49.052 1.00 93.00 183 VAL A O 1
ATOM 1454 N N . LYS A 1 184 ? -32.882 3.162 47.536 1.00 92.19 184 LYS A N 1
ATOM 1455 C CA . LYS A 1 184 ? -33.306 4.294 48.385 1.00 92.19 184 LYS A CA 1
ATOM 1456 C C . LYS A 1 184 ? -34.805 4.294 48.687 1.00 92.19 184 LYS A C 1
ATOM 1458 O O . LYS A 1 184 ? -35.206 4.744 49.757 1.00 92.19 184 LYS A O 1
ATOM 1463 N N . GLN A 1 185 ? -35.629 3.844 47.743 1.00 90.25 185 GLN A N 1
ATOM 1464 C CA . GLN A 1 185 ? -37.089 3.809 47.878 1.00 90.25 185 GLN A CA 1
ATOM 1465 C C . GLN A 1 185 ? -37.610 2.501 48.496 1.00 90.25 185 GLN A C 1
ATOM 1467 O O . GLN A 1 185 ? -38.808 2.404 48.791 1.00 90.25 185 GLN A O 1
ATOM 1472 N N . SER A 1 186 ? -36.715 1.535 48.725 1.00 92.25 186 SER A N 1
ATOM 1473 C CA . SER A 1 186 ? -37.014 0.214 49.264 1.00 92.25 186 SER A CA 1
ATOM 1474 C C . SER A 1 186 ? -37.815 0.269 50.560 1.00 92.25 186 SER A C 1
ATOM 1476 O O . SER A 1 186 ? -37.555 1.065 51.468 1.00 92.25 186 SER A O 1
ATOM 1478 N N . LYS A 1 187 ? -38.786 -0.638 50.689 1.00 90.50 187 LYS A N 1
ATOM 1479 C CA . LYS A 1 187 ? -39.622 -0.762 51.895 1.00 90.50 187 LYS A CA 1
ATOM 1480 C C . LYS A 1 187 ? -39.017 -1.688 52.948 1.00 90.50 187 LYS A C 1
ATOM 1482 O O . LYS A 1 187 ? -39.714 -2.088 53.877 1.00 90.50 187 LYS A O 1
ATOM 1487 N N . ILE A 1 188 ? -37.725 -1.998 52.864 1.00 90.25 188 ILE A N 1
ATOM 1488 C CA . ILE A 1 188 ? -37.060 -2.919 53.795 1.00 90.25 188 ILE A CA 1
ATOM 1489 C C . ILE A 1 188 ? -37.139 -2.467 55.264 1.00 90.25 188 ILE A C 1
ATOM 1491 O O . ILE A 1 188 ? -37.246 -3.295 56.166 1.00 90.25 188 ILE A O 1
ATOM 1495 N N . ALA A 1 189 ? -37.209 -1.157 55.523 1.00 89.44 189 ALA A N 1
ATOM 1496 C CA . ALA A 1 189 ? -37.453 -0.619 56.864 1.00 89.44 189 ALA A CA 1
ATOM 1497 C C . ALA A 1 189 ? -38.804 -1.076 57.456 1.00 89.44 189 ALA A C 1
ATOM 1499 O O . ALA A 1 189 ? -38.911 -1.316 58.659 1.00 89.44 189 ALA A O 1
ATOM 1500 N N . ASN A 1 190 ? -39.824 -1.274 56.616 1.00 92.06 190 ASN A N 1
ATOM 1501 C CA . ASN A 1 190 ? -41.121 -1.788 57.054 1.00 92.06 190 ASN A CA 1
ATOM 1502 C C . ASN A 1 190 ? -41.034 -3.264 57.462 1.00 92.06 190 ASN A C 1
ATOM 1504 O O . ASN A 1 190 ? -41.736 -3.674 58.382 1.00 92.06 190 ASN A O 1
ATOM 1508 N N . VAL A 1 191 ? -40.141 -4.050 56.847 1.00 93.06 191 VAL A N 1
ATOM 1509 C CA . VAL A 1 191 ? -39.865 -5.437 57.269 1.00 93.06 191 VAL A CA 1
ATOM 1510 C C . VAL A 1 191 ? -39.285 -5.448 58.680 1.00 93.06 191 VAL A C 1
ATOM 1512 O O . VAL A 1 191 ? -39.724 -6.230 59.521 1.00 93.06 191 VAL A O 1
ATOM 1515 N N . VAL A 1 192 ? -38.348 -4.538 58.967 1.00 92.12 192 VAL A N 1
ATOM 1516 C CA . VAL A 1 192 ? -37.775 -4.375 60.312 1.00 92.12 192 VAL A CA 1
ATOM 1517 C C . VAL A 1 192 ? -38.865 -4.014 61.324 1.00 92.12 192 VAL A C 1
ATOM 1519 O O . VAL A 1 192 ? -38.911 -4.597 62.408 1.00 92.12 192 VAL A O 1
ATOM 1522 N N . HIS A 1 193 ? -39.773 -3.102 60.965 1.00 91.94 193 HIS A N 1
ATOM 1523 C CA . HIS A 1 193 ? -40.875 -2.697 61.837 1.00 91.94 193 HIS A CA 1
ATOM 1524 C C . HIS A 1 193 ? -41.868 -3.839 62.107 1.00 91.94 193 HIS A C 1
ATOM 1526 O O . HIS A 1 193 ? -42.233 -4.079 63.257 1.00 91.94 193 HIS A O 1
ATOM 1532 N N . VAL A 1 194 ? -42.249 -4.595 61.072 1.00 93.50 194 VAL A N 1
ATOM 1533 C CA . VAL A 1 194 ? -43.090 -5.796 61.203 1.00 93.50 194 VAL A CA 1
ATOM 1534 C C . VAL A 1 194 ? -42.418 -6.842 62.093 1.00 93.50 194 VAL A C 1
ATOM 1536 O O . VAL A 1 194 ? -43.056 -7.376 62.998 1.00 93.50 194 VAL A O 1
ATOM 1539 N N . GLY A 1 195 ? -41.126 -7.108 61.881 1.00 91.94 195 GLY A N 1
ATOM 1540 C CA . GLY A 1 195 ? -40.365 -8.056 62.693 1.00 91.94 195 GLY A CA 1
ATOM 1541 C C . GLY A 1 195 ? -40.288 -7.645 64.165 1.00 91.94 195 GLY A C 1
ATOM 1542 O O . GLY A 1 195 ? -40.440 -8.491 65.046 1.00 91.94 195 GLY A O 1
ATOM 1543 N N . ALA A 1 196 ? -40.115 -6.349 64.444 1.00 93.06 196 ALA A N 1
ATOM 1544 C CA . ALA A 1 196 ? -40.165 -5.818 65.804 1.00 93.06 196 ALA A CA 1
ATOM 1545 C C . ALA A 1 196 ? -41.549 -6.016 66.439 1.00 93.06 196 ALA A C 1
ATOM 1547 O O . ALA A 1 196 ? -41.636 -6.553 67.538 1.00 93.06 196 ALA A O 1
ATOM 1548 N N . LEU A 1 197 ? -42.626 -5.689 65.719 1.00 92.81 197 LEU A N 1
ATOM 1549 C CA . LEU A 1 197 ? -43.993 -5.827 66.225 1.00 92.81 197 LEU A CA 1
ATOM 1550 C C . LEU A 1 197 ? -44.351 -7.282 66.571 1.00 92.81 197 LEU A C 1
ATOM 1552 O O . LEU A 1 197 ? -44.988 -7.527 67.596 1.00 92.81 197 LEU A O 1
ATOM 1556 N N . ILE A 1 198 ? -43.924 -8.242 65.740 1.00 93.19 198 ILE A N 1
ATOM 1557 C CA . ILE A 1 198 ? -44.097 -9.681 66.000 1.00 93.19 198 ILE A CA 1
ATOM 1558 C C . ILE A 1 198 ? -43.296 -10.102 67.233 1.00 93.19 198 ILE A C 1
ATOM 1560 O O . ILE A 1 198 ? -43.819 -10.814 68.088 1.00 93.19 198 ILE A O 1
ATOM 1564 N N . ARG A 1 199 ? -42.038 -9.657 67.341 1.00 93.75 199 ARG A N 1
ATOM 1565 C CA . ARG A 1 199 ? -41.158 -9.983 68.471 1.00 93.75 199 ARG A CA 1
ATOM 1566 C C . ARG A 1 199 ? -41.711 -9.461 69.796 1.00 93.75 199 ARG A C 1
ATOM 1568 O O . ARG A 1 199 ? -41.708 -10.203 70.774 1.00 93.75 199 ARG A O 1
ATOM 1575 N N . ASP A 1 200 ? -42.224 -8.234 69.815 1.00 94.00 200 ASP A N 1
ATOM 1576 C CA . ASP A 1 200 ? -42.771 -7.600 71.020 1.00 94.00 200 ASP A CA 1
ATOM 1577 C C . ASP A 1 200 ? -44.021 -8.331 71.555 1.00 94.00 200 ASP A C 1
ATOM 1579 O O . ASP A 1 200 ? -44.316 -8.261 72.746 1.00 94.00 200 ASP A O 1
ATOM 1583 N N . HIS A 1 201 ? -44.722 -9.088 70.700 1.00 92.50 201 HIS A N 1
ATOM 1584 C CA . HIS A 1 201 ? -45.912 -9.878 71.049 1.00 92.50 201 HIS A CA 1
ATOM 1585 C C . HIS A 1 201 ? -45.680 -11.393 70.923 1.00 92.50 201 HIS A C 1
ATOM 1587 O O . HIS A 1 201 ? -46.632 -12.166 70.824 1.00 92.50 201 HIS A O 1
ATOM 1593 N N . ALA A 1 202 ? -44.424 -11.856 70.914 1.00 91.31 202 ALA A N 1
ATOM 1594 C CA . ALA A 1 202 ? -44.103 -13.258 70.636 1.00 91.31 202 ALA A CA 1
ATOM 1595 C C . ALA A 1 202 ? -44.738 -14.238 71.644 1.00 91.31 202 ALA A C 1
ATOM 1597 O O . ALA A 1 202 ? -45.210 -15.304 71.255 1.00 91.31 202 ALA A O 1
ATOM 1598 N N . ALA A 1 203 ? -44.801 -13.864 72.928 1.00 93.12 203 ALA A N 1
ATOM 1599 C CA . ALA A 1 203 ? -45.361 -14.704 73.990 1.00 93.12 203 ALA A CA 1
ATOM 1600 C C . ALA A 1 203 ? -46.897 -14.848 73.926 1.00 93.12 203 ALA A C 1
ATOM 1602 O O . ALA A 1 203 ? -47.448 -15.792 74.486 1.00 93.12 203 ALA A O 1
ATOM 1603 N N . ASN A 1 204 ? -47.596 -13.927 73.255 1.00 92.94 204 ASN A N 1
ATOM 1604 C CA . ASN A 1 204 ? -49.061 -13.875 73.179 1.00 92.94 204 ASN A CA 1
ATOM 1605 C C . ASN A 1 204 ? -49.577 -13.633 71.747 1.00 92.94 204 ASN A C 1
ATOM 1607 O O . ASN A 1 204 ? -50.663 -13.080 71.547 1.00 92.94 204 ASN A O 1
ATOM 1611 N N . LEU A 1 205 ? -48.820 -14.087 70.743 1.00 91.12 205 LEU A N 1
ATOM 1612 C CA . LEU A 1 205 ? -49.033 -13.748 69.335 1.00 91.12 205 LEU A CA 1
ATOM 1613 C C . LEU A 1 205 ? -50.433 -14.123 68.826 1.00 91.12 205 LEU A C 1
ATOM 1615 O O . LEU A 1 205 ? -51.064 -13.337 68.122 1.00 91.12 205 LEU A O 1
ATOM 1619 N N . ALA A 1 206 ? -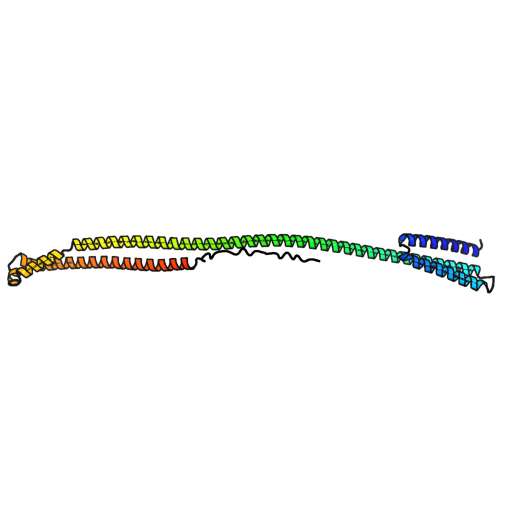50.957 -15.286 69.228 1.00 90.94 206 ALA A N 1
ATOM 1620 C CA . ALA A 1 206 ? -52.299 -15.729 68.845 1.00 90.94 206 ALA A CA 1
ATOM 1621 C C . ALA A 1 206 ? -53.391 -14.759 69.329 1.00 90.94 206 ALA A C 1
ATOM 1623 O O . ALA A 1 206 ? -54.312 -14.428 68.581 1.00 90.94 206 ALA A O 1
ATOM 1624 N N . GLN A 1 207 ? -53.266 -14.250 70.560 1.00 93.25 207 GLN A N 1
ATOM 1625 C CA . GLN A 1 207 ? -54.205 -13.275 71.108 1.00 93.25 207 GLN A CA 1
ATOM 1626 C C . GLN A 1 207 ? -54.052 -11.913 70.425 1.00 93.25 207 GLN A C 1
ATOM 1628 O O . GLN A 1 207 ? -55.056 -11.297 70.069 1.00 93.25 207 GLN A O 1
ATOM 1633 N N . PHE A 1 208 ? -52.816 -11.468 70.185 1.00 92.50 208 PHE A N 1
ATOM 1634 C CA . PHE A 1 208 ? -52.531 -10.223 69.470 1.00 92.50 208 PHE A CA 1
ATOM 1635 C C . PHE A 1 208 ? -53.144 -10.223 68.063 1.00 92.50 208 PHE A C 1
ATOM 1637 O O . PHE A 1 208 ? -53.867 -9.296 67.704 1.00 92.50 208 PHE A O 1
ATOM 1644 N N . MET A 1 209 ? -52.949 -11.294 67.290 1.00 92.44 209 MET A N 1
ATOM 1645 C CA . MET A 1 209 ? -53.520 -11.412 65.945 1.00 92.44 209 MET A CA 1
ATOM 1646 C C . MET A 1 209 ? -55.050 -11.524 65.946 1.00 92.44 209 MET A C 1
ATOM 1648 O O . MET A 1 209 ? -55.694 -11.058 65.009 1.00 92.44 209 MET A O 1
ATOM 1652 N N . ALA A 1 210 ? -55.646 -12.108 66.990 1.00 91.69 210 ALA A N 1
ATOM 1653 C CA . ALA A 1 210 ? -57.093 -12.274 67.089 1.00 91.69 210 ALA A CA 1
ATOM 1654 C C . ALA A 1 210 ? -57.823 -11.037 67.637 1.00 91.69 210 ALA A C 1
ATOM 1656 O O . ALA A 1 210 ? -58.979 -10.818 67.271 1.00 91.69 210 ALA A O 1
ATOM 1657 N N . GLN A 1 211 ? -57.201 -10.234 68.506 1.00 91.62 211 GLN A N 1
ATOM 1658 C CA . GLN A 1 211 ? -57.885 -9.187 69.283 1.00 91.62 211 GLN A CA 1
ATOM 1659 C C . GLN A 1 211 ? -57.358 -7.767 69.023 1.00 91.62 211 GLN A C 1
ATOM 1661 O O . GLN A 1 211 ? -58.164 -6.837 69.023 1.00 91.62 211 GLN A O 1
ATOM 1666 N N . ASP A 1 212 ? -56.059 -7.574 68.757 1.00 92.69 212 ASP A N 1
ATOM 1667 C CA . ASP A 1 212 ? -55.494 -6.242 68.488 1.00 92.69 212 ASP A CA 1
ATOM 1668 C C . ASP A 1 212 ? -55.771 -5.832 67.020 1.00 92.69 212 ASP A C 1
ATOM 1670 O O . ASP A 1 212 ? -55.461 -6.588 66.090 1.00 92.69 212 ASP A O 1
ATOM 1674 N N . PRO A 1 213 ? -56.334 -4.633 66.761 1.00 90.12 213 PRO A N 1
ATOM 1675 C CA . PRO A 1 213 ? -56.577 -4.133 65.405 1.00 90.12 213 PRO A CA 1
ATOM 1676 C C . PRO A 1 213 ? -55.335 -4.106 64.497 1.00 90.12 213 PRO A C 1
ATOM 1678 O O . PRO A 1 213 ? -55.468 -4.259 63.281 1.00 90.12 213 PRO A O 1
ATOM 1681 N N . ARG A 1 214 ? -54.134 -3.918 65.063 1.00 89.44 214 ARG A N 1
ATOM 1682 C CA . ARG A 1 214 ? -52.849 -3.957 64.345 1.00 89.44 214 ARG A CA 1
ATOM 1683 C C . ARG A 1 214 ? -52.459 -5.393 64.004 1.00 89.44 214 ARG A C 1
ATOM 1685 O O . ARG A 1 214 ? -52.076 -5.656 62.867 1.00 89.44 214 ARG A O 1
ATOM 1692 N N . GLY A 1 215 ? -52.627 -6.320 64.949 1.00 91.12 215 GLY A N 1
ATOM 1693 C CA . GLY A 1 215 ? -52.356 -7.746 64.753 1.00 91.12 215 GLY A CA 1
ATOM 1694 C C . GLY A 1 215 ? -53.235 -8.378 63.672 1.00 91.12 215 GLY A C 1
ATOM 1695 O O . GLY A 1 215 ? -52.737 -9.146 62.852 1.00 91.12 215 GLY A O 1
ATOM 1696 N N . ARG A 1 216 ? -54.513 -7.984 63.589 1.00 93.19 216 ARG A N 1
ATOM 1697 C CA . ARG A 1 216 ? -55.448 -8.459 62.548 1.00 93.19 216 ARG A CA 1
ATOM 1698 C C . ARG A 1 216 ? -55.064 -8.038 61.124 1.00 93.19 216 ARG A C 1
ATOM 1700 O O . ARG A 1 216 ? -55.314 -8.787 60.186 1.00 93.19 216 ARG A O 1
ATOM 1707 N N . LYS A 1 217 ? -54.481 -6.846 60.943 1.00 93.06 217 LYS A N 1
ATOM 1708 C CA . LYS A 1 217 ? -54.061 -6.325 59.622 1.00 93.06 217 LYS A CA 1
ATOM 1709 C C . LYS A 1 217 ? -52.702 -6.860 59.170 1.00 93.06 217 LYS A C 1
ATOM 1711 O O . LYS A 1 217 ? -52.369 -6.769 57.990 1.00 93.06 217 LYS A O 1
ATOM 1716 N N . LEU A 1 218 ? -51.927 -7.411 60.101 1.00 93.12 218 LEU A N 1
ATOM 1717 C CA . LEU A 1 218 ? -50.542 -7.801 59.883 1.00 93.12 218 LEU A CA 1
ATOM 1718 C C . LEU A 1 218 ? -50.354 -8.833 58.752 1.00 93.12 218 LEU A C 1
ATOM 1720 O O . LEU A 1 218 ? -49.468 -8.608 57.932 1.00 93.12 218 LEU A O 1
ATOM 1724 N N . PRO A 1 219 ? -51.176 -9.899 58.612 1.00 91.38 219 PRO A N 1
ATOM 1725 C CA . PRO A 1 219 ? -51.015 -10.864 57.519 1.00 91.38 219 PRO A CA 1
ATOM 1726 C C . PRO A 1 219 ? -51.190 -10.247 56.130 1.00 91.38 219 PRO A C 1
ATOM 1728 O O . PRO A 1 219 ? -50.389 -10.506 55.237 1.00 91.38 219 PRO A O 1
ATOM 1731 N N . ALA A 1 220 ? -52.214 -9.403 55.958 1.00 93.25 220 ALA A N 1
ATOM 1732 C CA . ALA A 1 220 ? -52.477 -8.728 54.689 1.00 93.25 220 ALA A CA 1
ATOM 1733 C C . ALA A 1 220 ? -51.346 -7.750 54.341 1.00 93.25 220 ALA A C 1
ATOM 1735 O O . ALA A 1 220 ? -50.859 -7.748 53.215 1.00 93.25 220 ALA A O 1
ATOM 1736 N N . TYR A 1 221 ? -50.871 -6.988 55.332 1.00 93.94 221 TYR A N 1
ATOM 1737 C CA . TYR A 1 221 ? -49.744 -6.076 55.156 1.00 93.94 221 TYR A CA 1
ATOM 1738 C C . TYR A 1 221 ? -48.443 -6.807 54.795 1.00 93.94 221 TYR A C 1
ATOM 1740 O O . TYR A 1 221 ? -47.707 -6.356 53.924 1.00 93.94 221 TYR A O 1
ATOM 1748 N N . ILE A 1 222 ? -48.162 -7.955 55.427 1.00 94.06 222 ILE A N 1
ATOM 1749 C CA . ILE A 1 222 ? -47.003 -8.794 55.088 1.00 94.06 222 ILE A CA 1
ATOM 1750 C C . ILE A 1 222 ? -47.103 -9.302 53.649 1.00 94.06 222 ILE A C 1
ATOM 1752 O O . ILE A 1 222 ? -46.104 -9.266 52.937 1.00 94.06 222 ILE A O 1
ATOM 1756 N N . ALA A 1 223 ? -48.282 -9.752 53.212 1.00 93.50 223 ALA A N 1
ATOM 1757 C CA . ALA A 1 223 ? -48.483 -10.219 51.842 1.00 93.50 223 ALA A CA 1
ATOM 1758 C C . ALA A 1 223 ? -48.246 -9.098 50.813 1.00 93.50 223 ALA A C 1
ATOM 1760 O O . ALA A 1 223 ? -47.551 -9.311 49.820 1.00 93.50 223 ALA A O 1
ATOM 1761 N N . GLU A 1 224 ? -48.758 -7.893 51.074 1.00 94.69 224 GLU A N 1
ATOM 1762 C CA . GLU A 1 224 ? -48.546 -6.716 50.223 1.00 94.69 224 GLU A CA 1
ATOM 1763 C C . GLU A 1 224 ? -47.068 -6.292 50.198 1.00 94.69 224 GLU A C 1
ATOM 1765 O O . GLU A 1 224 ? -46.486 -6.096 49.130 1.00 94.69 224 GLU A O 1
ATOM 1770 N N . LEU A 1 225 ? -46.423 -6.229 51.367 1.00 94.31 225 LEU A N 1
ATOM 1771 C CA . LEU A 1 225 ? -45.006 -5.895 51.494 1.00 94.31 225 LEU A CA 1
ATOM 1772 C C . LEU A 1 225 ? -44.113 -6.916 50.778 1.00 94.31 225 LEU A C 1
ATOM 1774 O O . LEU A 1 225 ? -43.177 -6.524 50.085 1.00 94.31 225 LEU A O 1
ATOM 1778 N N . ALA A 1 226 ? -44.415 -8.210 50.905 1.00 92.94 226 ALA A N 1
ATOM 1779 C CA . ALA A 1 226 ? -43.711 -9.266 50.186 1.00 92.94 226 ALA A CA 1
ATOM 1780 C C . ALA A 1 226 ? -43.865 -9.110 48.665 1.00 92.94 226 ALA A C 1
ATOM 1782 O O . ALA A 1 226 ? -42.878 -9.232 47.944 1.00 92.94 226 ALA A O 1
ATOM 1783 N N . GLY A 1 227 ? -45.067 -8.773 48.183 1.00 93.50 227 GLY A N 1
ATOM 1784 C CA . GLY A 1 227 ? -45.312 -8.484 46.768 1.00 93.50 227 GLY A CA 1
ATOM 1785 C C . GLY A 1 227 ? -44.488 -7.300 46.252 1.00 93.50 227 GLY A C 1
ATOM 1786 O O . GLY A 1 227 ? -43.838 -7.409 45.212 1.00 93.50 227 GLY A O 1
ATOM 1787 N N . HIS A 1 228 ? -44.446 -6.195 47.002 1.00 93.38 228 HIS A N 1
ATOM 1788 C CA . HIS A 1 228 ? -43.629 -5.030 46.648 1.00 93.38 228 HIS A CA 1
ATOM 1789 C C . HIS A 1 228 ? -42.132 -5.344 46.612 1.00 93.38 228 HIS A C 1
ATOM 1791 O O . HIS A 1 228 ? -41.459 -4.968 45.655 1.00 93.38 228 HIS A O 1
ATOM 1797 N N . LEU A 1 229 ? -41.615 -6.053 47.619 1.00 94.12 229 LEU A N 1
ATOM 1798 C CA . LEU A 1 229 ? -40.197 -6.414 47.687 1.00 94.12 229 LEU A CA 1
ATOM 1799 C C . LEU A 1 229 ? -39.804 -7.421 46.598 1.00 94.12 229 LEU A C 1
ATOM 1801 O O . LEU A 1 229 ? -38.705 -7.329 46.058 1.00 94.12 229 LEU A O 1
ATOM 1805 N N . ALA A 1 230 ? -40.695 -8.346 46.232 1.00 93.81 230 ALA A N 1
ATOM 1806 C CA . ALA A 1 230 ? -40.461 -9.267 45.121 1.00 93.81 230 ALA A CA 1
ATOM 1807 C C . ALA A 1 230 ? -40.379 -8.524 43.775 1.00 93.81 230 ALA A C 1
ATOM 1809 O O . ALA A 1 230 ? -39.482 -8.790 42.974 1.00 93.81 230 ALA A O 1
ATOM 1810 N N . ALA A 1 231 ? -41.271 -7.555 43.540 1.00 92.31 231 ALA A N 1
ATOM 1811 C CA . ALA A 1 231 ? -41.221 -6.710 42.346 1.00 92.31 231 ALA A CA 1
ATOM 1812 C C . ALA A 1 231 ? -39.961 -5.825 42.319 1.00 92.31 231 ALA A C 1
ATOM 1814 O O . ALA A 1 231 ? -39.317 -5.691 41.279 1.00 92.31 231 ALA A O 1
ATOM 1815 N N . GLU A 1 232 ? -39.576 -5.265 43.468 1.00 93.94 232 GLU A N 1
ATOM 1816 C CA . GLU A 1 232 ? -38.344 -4.489 43.625 1.00 93.94 232 GLU A CA 1
ATOM 1817 C C . GLU A 1 232 ? -37.106 -5.329 43.289 1.00 93.94 232 GLU A C 1
ATOM 1819 O O . GLU A 1 232 ? -36.269 -4.895 42.497 1.00 93.94 232 GLU A O 1
ATOM 1824 N N . GLN A 1 233 ? -37.018 -6.547 43.835 1.00 95.06 233 GLN A N 1
ATOM 1825 C CA . GLN A 1 233 ? -35.929 -7.482 43.559 1.00 95.06 233 GLN A CA 1
ATOM 1826 C C . GLN A 1 233 ? -35.844 -7.826 42.068 1.00 95.06 233 GLN A C 1
ATOM 1828 O O . GLN A 1 233 ? -34.750 -7.821 41.505 1.00 95.06 233 GLN A O 1
ATOM 1833 N N . ALA A 1 234 ? -36.977 -8.107 41.419 1.00 95.50 234 ALA A N 1
ATOM 1834 C CA . ALA A 1 234 ? -37.010 -8.415 39.991 1.00 95.50 234 ALA A CA 1
ATOM 1835 C C . ALA A 1 234 ? -36.507 -7.238 39.133 1.00 95.50 234 ALA A C 1
ATOM 1837 O O . ALA A 1 234 ? -35.724 -7.442 38.202 1.00 95.50 234 ALA A O 1
ATOM 1838 N N . GLY A 1 235 ? -36.899 -6.006 39.476 1.00 94.75 235 GLY A N 1
ATOM 1839 C CA . GLY A 1 235 ? -36.400 -4.795 38.817 1.00 94.75 235 GLY A CA 1
ATOM 1840 C C . GLY A 1 235 ? -34.893 -4.614 39.005 1.00 94.75 235 GLY A C 1
ATOM 1841 O O . GLY A 1 235 ? -34.164 -4.461 38.029 1.00 94.75 235 GLY A O 1
ATOM 1842 N N . LEU A 1 236 ? -34.403 -4.735 40.243 1.00 96.00 236 LEU A N 1
ATOM 1843 C CA . LEU A 1 236 ? -32.972 -4.641 40.552 1.00 96.00 236 LEU A CA 1
ATOM 1844 C C . LEU A 1 236 ? -32.136 -5.678 39.793 1.00 96.00 236 LEU A C 1
ATOM 1846 O O . LEU A 1 236 ? -31.077 -5.343 39.270 1.00 96.00 236 LEU A O 1
ATOM 1850 N N . LEU A 1 237 ? -32.608 -6.924 39.707 1.00 97.25 237 LEU A N 1
ATOM 1851 C CA . LEU A 1 237 ? -31.926 -7.973 38.946 1.00 97.25 237 LEU A CA 1
ATOM 1852 C C . LEU A 1 237 ? -31.872 -7.656 37.448 1.00 97.25 237 LEU A C 1
ATOM 1854 O O . LEU A 1 237 ? -30.847 -7.905 36.820 1.00 97.25 237 LEU A O 1
ATOM 1858 N N . THR A 1 238 ? -32.936 -7.072 36.895 1.00 97.00 238 THR A N 1
ATOM 1859 C CA . THR A 1 238 ? -32.986 -6.667 35.481 1.00 97.00 238 THR A CA 1
ATOM 1860 C C . THR A 1 238 ? -31.960 -5.573 35.183 1.00 97.00 238 THR A C 1
ATOM 1862 O O . THR A 1 238 ? -31.197 -5.678 34.223 1.00 97.00 238 THR A O 1
ATOM 1865 N N . GLU A 1 239 ? -31.883 -4.548 36.035 1.00 96.94 239 GLU A N 1
ATOM 1866 C CA . GLU A 1 239 ? -30.907 -3.467 35.868 1.00 96.94 239 GLU A CA 1
ATOM 1867 C C . GLU A 1 239 ? -29.464 -3.958 36.057 1.00 96.94 239 GLU A C 1
ATOM 1869 O O . GLU A 1 239 ? -28.568 -3.577 35.304 1.00 96.94 239 GLU A O 1
ATOM 1874 N N . LEU A 1 240 ? -29.221 -4.853 37.021 1.00 96.62 240 LEU A N 1
ATOM 1875 C CA . LEU A 1 240 ? -27.901 -5.458 37.225 1.00 96.62 240 LEU A CA 1
ATOM 1876 C C . LEU A 1 240 ? -27.460 -6.315 36.031 1.00 96.62 240 LEU A C 1
ATOM 1878 O O . LEU A 1 240 ? -26.289 -6.265 35.649 1.00 96.62 240 LEU A O 1
ATOM 1882 N N . ASP A 1 241 ? -28.375 -7.069 35.420 1.00 97.19 241 ASP A N 1
ATOM 1883 C CA . ASP A 1 241 ? -28.082 -7.860 34.222 1.00 97.19 241 ASP A CA 1
ATOM 1884 C C . ASP A 1 241 ? -27.789 -6.969 33.002 1.00 97.19 241 ASP A C 1
ATOM 1886 O O . ASP A 1 241 ? -26.837 -7.218 32.254 1.00 97.19 241 ASP A O 1
ATOM 1890 N N . SER A 1 242 ? -28.527 -5.861 32.857 1.00 95.69 242 SER A N 1
ATOM 1891 C CA . SER A 1 242 ? -28.252 -4.819 31.858 1.00 95.69 242 SER A CA 1
ATOM 1892 C C . SER A 1 242 ? -26.850 -4.225 32.033 1.00 95.69 242 SER A C 1
ATOM 1894 O O . SER A 1 242 ? -26.079 -4.148 31.070 1.00 95.69 242 SER A O 1
ATOM 1896 N N . ILE A 1 243 ? -26.472 -3.861 33.265 1.00 97.31 243 ILE A N 1
ATOM 1897 C CA . ILE A 1 243 ? -25.127 -3.358 33.581 1.00 97.31 243 ILE A CA 1
ATOM 1898 C C . ILE A 1 243 ? -24.069 -4.398 33.206 1.00 97.31 243 ILE A C 1
ATOM 1900 O O . ILE A 1 243 ? -23.124 -4.073 32.486 1.00 97.31 243 ILE A O 1
ATOM 1904 N N . LYS A 1 244 ? -24.233 -5.649 33.649 1.00 97.25 244 LYS A N 1
ATOM 1905 C CA . LYS A 1 244 ? -23.287 -6.737 33.373 1.00 97.25 244 LYS A CA 1
ATOM 1906 C C . LYS A 1 244 ? -23.103 -6.962 31.871 1.00 97.25 244 LYS A C 1
ATOM 1908 O O . LYS A 1 244 ? -21.973 -6.951 31.388 1.00 97.25 244 LYS A O 1
ATOM 1913 N N . THR A 1 245 ? -24.200 -7.095 31.131 1.00 96.56 245 THR A N 1
ATOM 1914 C CA . THR A 1 245 ? -24.187 -7.320 29.677 1.00 96.56 245 THR A CA 1
ATOM 1915 C C . THR A 1 245 ? -23.475 -6.188 28.936 1.00 96.56 245 THR A C 1
ATOM 1917 O O . THR A 1 245 ? -22.715 -6.417 27.993 1.00 96.56 245 THR A O 1
ATOM 1920 N N . ASN A 1 246 ? -23.708 -4.946 29.358 1.00 95.56 246 ASN A N 1
ATOM 1921 C CA . ASN A 1 246 ? -23.043 -3.779 28.791 1.00 95.56 246 ASN A CA 1
ATOM 1922 C C . ASN A 1 246 ? -21.533 -3.781 29.095 1.00 95.56 246 ASN A C 1
ATOM 1924 O O . ASN A 1 246 ? -20.723 -3.538 28.202 1.00 95.56 246 ASN A O 1
ATOM 1928 N N . LEU A 1 247 ? -21.120 -4.133 30.313 1.00 95.12 247 LEU A N 1
ATOM 1929 C CA . LEU A 1 247 ? -19.697 -4.250 30.651 1.00 95.12 247 LEU A CA 1
ATOM 1930 C C . LEU A 1 247 ? -18.989 -5.359 29.853 1.00 95.12 247 LEU A C 1
ATOM 1932 O O . LEU A 1 247 ? -17.878 -5.144 29.368 1.00 95.12 247 LEU A O 1
ATOM 1936 N N . GLU A 1 248 ? -19.633 -6.509 29.652 1.00 95.31 248 GLU A N 1
ATOM 1937 C CA . GLU A 1 248 ? -19.089 -7.608 28.840 1.00 95.31 248 GLU A CA 1
ATOM 1938 C C . GLU A 1 248 ? -18.881 -7.194 27.376 1.00 95.31 248 GLU A C 1
ATOM 1940 O O . GLU A 1 248 ? -17.829 -7.453 26.789 1.00 95.31 248 GLU A O 1
ATOM 1945 N N . LYS A 1 249 ? -19.852 -6.485 26.789 1.00 94.75 249 LYS A N 1
ATOM 1946 C CA . LYS A 1 249 ? -19.736 -5.948 25.426 1.00 94.75 249 LYS A CA 1
ATOM 1947 C C . LYS A 1 249 ? -18.617 -4.910 25.305 1.00 94.75 249 LYS A C 1
ATOM 1949 O O . LYS A 1 249 ? -17.886 -4.938 24.315 1.00 94.75 249 LYS A O 1
ATOM 1954 N N . ILE A 1 250 ? -18.451 -4.030 26.298 1.00 94.38 250 ILE A N 1
ATOM 1955 C CA . ILE A 1 250 ? -17.330 -3.075 26.342 1.00 94.38 250 ILE A CA 1
ATOM 1956 C C . ILE A 1 250 ? -15.996 -3.830 26.348 1.00 94.38 250 ILE A C 1
ATOM 1958 O O . ILE A 1 250 ? -15.121 -3.515 25.540 1.00 94.38 250 ILE A O 1
ATOM 1962 N N . ALA A 1 251 ? -15.850 -4.847 27.202 1.00 93.12 251 ALA A N 1
ATOM 1963 C CA . ALA A 1 251 ? -14.631 -5.651 27.275 1.00 93.12 251 ALA A CA 1
ATOM 1964 C C . ALA A 1 251 ? -14.321 -6.350 25.938 1.00 93.12 251 ALA A C 1
ATOM 1966 O O . ALA A 1 251 ? -13.195 -6.276 25.443 1.00 93.12 251 ALA A O 1
ATOM 1967 N N . ALA A 1 252 ? -15.333 -6.948 25.300 1.00 91.94 252 ALA A N 1
ATOM 1968 C CA . ALA A 1 252 ? -15.183 -7.583 23.991 1.00 91.94 252 ALA A CA 1
ATOM 1969 C C . ALA A 1 252 ? -14.756 -6.584 22.895 1.00 91.94 252 ALA A C 1
ATOM 1971 O O . ALA A 1 252 ? -13.889 -6.887 22.074 1.00 91.94 252 ALA A O 1
ATOM 1972 N N . MET A 1 253 ? -15.322 -5.371 22.887 1.00 91.38 253 MET A N 1
ATOM 1973 C CA . MET A 1 253 ? -14.928 -4.320 21.941 1.00 91.38 253 MET A CA 1
ATOM 1974 C C . MET A 1 253 ? -13.491 -3.840 22.164 1.00 91.38 253 MET A C 1
ATOM 1976 O O . MET A 1 253 ? -12.772 -3.621 21.189 1.00 91.38 253 MET A O 1
ATOM 1980 N N . GLN A 1 254 ? -13.053 -3.708 23.419 1.00 87.69 254 GLN A N 1
ATOM 1981 C CA . GLN A 1 254 ? -11.672 -3.337 23.739 1.00 87.69 254 GLN A CA 1
ATOM 1982 C C . GLN A 1 254 ? -10.672 -4.406 23.285 1.00 87.69 254 GLN A C 1
ATOM 1984 O O . GLN A 1 254 ? -9.644 -4.066 22.701 1.00 87.69 254 GLN A O 1
ATOM 1989 N N . GLN A 1 255 ? -10.989 -5.687 23.483 1.00 86.94 255 GLN A N 1
ATOM 1990 C CA . GLN A 1 255 ? -10.135 -6.789 23.042 1.00 86.94 255 GLN A CA 1
ATOM 1991 C C . GLN A 1 255 ? -10.018 -6.851 21.511 1.00 86.94 255 GLN A C 1
ATOM 1993 O O . GLN A 1 255 ? -8.915 -6.979 20.976 1.00 86.94 255 GLN A O 1
ATOM 1998 N N . ASN A 1 256 ? -11.136 -6.686 20.796 1.00 82.94 256 ASN A N 1
ATOM 1999 C CA . ASN A 1 256 ? -11.129 -6.628 19.333 1.00 82.94 256 ASN A CA 1
ATOM 2000 C C . ASN A 1 256 ? -10.350 -5.414 18.807 1.00 82.94 256 ASN A C 1
ATOM 2002 O O . ASN A 1 256 ? -9.611 -5.536 17.832 1.00 82.94 256 ASN A O 1
ATOM 2006 N N . TYR A 1 257 ? -10.477 -4.251 19.455 1.00 84.69 257 TYR A N 1
ATOM 2007 C CA . TYR A 1 257 ? -9.713 -3.060 19.089 1.00 84.69 257 TYR A CA 1
ATOM 2008 C C . TYR A 1 257 ? -8.204 -3.255 19.279 1.00 84.69 257 TYR A C 1
ATOM 2010 O O . TYR A 1 257 ? -7.442 -2.920 18.376 1.00 84.69 257 TYR A O 1
ATOM 2018 N N . ALA A 1 258 ? -7.779 -3.839 20.406 1.00 80.50 258 ALA A N 1
ATOM 2019 C CA . ALA A 1 258 ? -6.369 -4.134 20.668 1.00 80.50 258 ALA A CA 1
ATOM 2020 C C . ALA A 1 258 ? -5.766 -5.029 19.572 1.00 80.50 258 ALA A C 1
ATOM 2022 O O . ALA A 1 258 ? -4.713 -4.712 19.030 1.00 80.50 258 ALA A O 1
ATOM 2023 N N . SER A 1 259 ? -6.490 -6.070 19.148 1.00 80.94 259 SER A N 1
ATOM 2024 C CA . SER A 1 259 ? -6.045 -6.944 18.055 1.00 80.94 259 SER A CA 1
ATOM 2025 C C . SER A 1 259 ? -5.877 -6.208 16.716 1.00 80.94 259 SER A C 1
ATOM 2027 O O . SER A 1 259 ? -4.901 -6.446 16.004 1.00 80.94 259 SER A O 1
ATOM 2029 N N . VAL A 1 260 ? -6.797 -5.299 16.368 1.00 78.69 260 VAL A N 1
ATOM 2030 C CA . VAL A 1 260 ? -6.707 -4.502 15.129 1.00 78.69 260 VAL A CA 1
ATOM 2031 C C . VAL A 1 260 ? -5.572 -3.474 15.208 1.00 78.69 260 VAL A C 1
ATOM 2033 O O . VAL A 1 260 ? -4.858 -3.272 14.226 1.00 78.69 260 VAL A O 1
ATOM 2036 N N . ALA A 1 261 ? -5.366 -2.858 16.373 1.00 77.19 261 ALA A N 1
ATOM 2037 C CA . ALA A 1 261 ? -4.267 -1.925 16.606 1.00 77.19 261 ALA A CA 1
ATOM 2038 C C . ALA A 1 261 ? -2.891 -2.616 16.525 1.00 77.19 261 ALA A C 1
ATOM 2040 O O . ALA A 1 261 ? -1.963 -2.067 15.927 1.00 77.19 261 ALA A O 1
ATOM 2041 N N . ASP A 1 262 ? -2.771 -3.841 17.041 1.00 76.69 262 ASP A N 1
ATOM 2042 C CA . ASP A 1 262 ? -1.546 -4.649 16.965 1.00 76.69 262 ASP A CA 1
ATOM 2043 C C . ASP A 1 262 ? -1.236 -5.116 15.530 1.00 76.69 262 ASP A C 1
ATOM 2045 O O . ASP A 1 262 ? -0.082 -5.129 15.084 1.00 76.69 262 ASP A O 1
ATOM 2049 N N . ALA A 1 263 ? -2.266 -5.444 14.747 1.00 72.06 263 ALA A N 1
ATOM 2050 C CA . ALA A 1 263 ? -2.104 -5.739 13.323 1.00 72.06 263 ALA A CA 1
ATOM 2051 C C . ALA A 1 263 ? -1.620 -4.506 12.530 1.00 72.06 263 ALA A C 1
ATOM 2053 O O . ALA A 1 263 ? -0.821 -4.629 11.599 1.00 72.06 263 ALA A O 1
ATOM 2054 N N . ALA A 1 264 ? -2.063 -3.305 12.910 1.00 68.06 264 ALA A N 1
ATOM 2055 C CA . ALA A 1 264 ? -1.608 -2.065 12.291 1.00 68.06 264 ALA A CA 1
ATOM 2056 C C . ALA A 1 264 ? -0.145 -1.738 12.648 1.00 68.06 264 ALA A C 1
ATOM 2058 O O . ALA A 1 264 ? 0.617 -1.337 11.766 1.00 68.06 264 ALA A O 1
ATOM 2059 N N . SER A 1 265 ? 0.270 -1.954 13.901 1.00 64.12 265 SER A N 1
ATOM 2060 C CA . SER A 1 265 ? 1.623 -1.637 14.385 1.00 64.12 265 SER A CA 1
ATOM 2061 C C . SER A 1 265 ? 2.697 -2.621 13.901 1.00 64.12 265 SER A C 1
ATOM 2063 O O . SER A 1 265 ? 3.803 -2.199 13.566 1.00 64.12 265 SER A O 1
ATOM 2065 N N . SER A 1 266 ? 2.370 -3.911 13.772 1.00 59.94 266 SER A N 1
ATOM 2066 C CA . SER A 1 266 ? 3.303 -4.958 13.311 1.00 59.94 266 SER A CA 1
ATOM 2067 C C . SER A 1 266 ? 3.681 -4.878 11.825 1.00 59.94 266 SER A C 1
ATOM 2069 O O . SER A 1 266 ? 4.658 -5.496 11.406 1.00 59.94 266 SER A O 1
ATOM 2071 N N . SER A 1 267 ? 2.942 -4.103 11.024 1.00 54.19 267 SER A N 1
ATOM 2072 C CA . SER A 1 267 ? 3.197 -3.938 9.585 1.00 54.19 267 SER A CA 1
ATOM 2073 C C . SER A 1 267 ? 3.917 -2.640 9.215 1.00 54.19 267 SER A C 1
ATOM 2075 O O . SER A 1 267 ? 4.190 -2.416 8.035 1.00 54.19 267 SER A O 1
ATOM 2077 N N . VAL A 1 268 ? 4.230 -1.787 10.198 1.00 47.91 268 VAL A N 1
ATOM 2078 C CA . VAL A 1 268 ? 5.086 -0.617 9.984 1.00 47.91 268 VAL A CA 1
ATOM 2079 C C . VAL A 1 268 ? 6.509 -1.139 9.782 1.00 47.91 268 VAL A C 1
ATOM 2081 O O . VAL A 1 268 ? 7.091 -1.664 10.735 1.00 47.91 268 VAL A O 1
ATOM 2084 N N . PRO A 1 269 ? 7.112 -1.007 8.584 1.00 44.91 269 PRO A N 1
ATOM 2085 C CA . PRO A 1 269 ? 8.539 -1.220 8.466 1.00 44.91 269 PRO A CA 1
ATOM 2086 C C . PRO A 1 269 ? 9.166 -0.131 9.326 1.00 44.91 269 PRO A C 1
ATOM 2088 O O . PRO A 1 269 ? 9.057 1.061 9.027 1.00 44.91 269 PRO A O 1
ATOM 2091 N N . THR A 1 270 ? 9.776 -0.528 10.438 1.00 44.09 270 THR A N 1
ATOM 2092 C CA . THR A 1 270 ? 10.672 0.348 11.177 1.00 44.09 270 THR A CA 1
ATOM 2093 C C . THR A 1 270 ? 11.676 0.850 10.153 1.00 44.09 270 THR A C 1
ATOM 2095 O O . THR A 1 270 ? 12.408 0.063 9.553 1.00 44.09 270 THR A O 1
ATOM 2098 N N . ARG A 1 271 ? 11.645 2.158 9.885 1.00 43.56 271 ARG A N 1
ATOM 2099 C CA . ARG A 1 271 ? 12.628 2.858 9.062 1.00 43.56 271 ARG A CA 1
ATOM 2100 C C . ARG A 1 271 ? 13.971 2.723 9.779 1.00 43.56 271 ARG A C 1
ATOM 2102 O O . ARG A 1 271 ? 14.367 3.585 10.552 1.00 43.56 271 ARG A O 1
ATOM 2109 N N . SER A 1 272 ? 14.616 1.578 9.588 1.00 38.06 272 SER A N 1
ATOM 2110 C CA . SER A 1 272 ? 15.972 1.299 10.019 1.00 38.06 272 SER A CA 1
ATOM 2111 C C . SER A 1 272 ? 16.885 2.166 9.160 1.00 38.06 272 SER A C 1
ATOM 2113 O O . SER A 1 272 ? 17.076 1.902 7.978 1.00 38.06 272 SER A O 1
ATOM 2115 N N . ASN A 1 273 ? 17.289 3.291 9.747 1.00 38.28 273 ASN A N 1
ATOM 2116 C CA . ASN A 1 273 ? 18.549 4.005 9.567 1.00 38.28 273 ASN A CA 1
ATOM 2117 C C . ASN A 1 273 ? 19.308 3.787 8.240 1.00 38.28 273 ASN A C 1
ATOM 2119 O O . ASN A 1 273 ? 19.873 2.724 7.993 1.00 38.28 273 ASN A O 1
ATOM 2123 N N . GLY A 1 274 ? 19.497 4.875 7.478 1.00 41.41 274 GLY A N 1
ATOM 2124 C CA . GLY A 1 274 ? 20.765 5.053 6.754 1.00 41.41 274 GLY A CA 1
ATOM 2125 C C . GLY A 1 274 ? 21.937 5.020 7.754 1.00 41.41 274 GLY A C 1
ATOM 2126 O O . GLY A 1 274 ? 21.725 5.356 8.921 1.00 41.41 274 GLY A O 1
ATOM 2127 N N . PRO A 1 275 ? 23.161 4.631 7.351 1.00 48.06 275 PRO A N 1
ATOM 2128 C CA . PRO A 1 275 ? 23.879 5.333 6.288 1.00 48.06 275 PRO A CA 1
ATOM 2129 C C . PRO A 1 275 ? 24.663 4.410 5.334 1.00 48.06 275 PRO A C 1
ATOM 2131 O O . PRO A 1 275 ? 25.170 3.360 5.712 1.00 48.06 275 PRO A O 1
ATOM 2134 N N . GLY A 1 276 ? 24.833 4.851 4.089 1.00 38.53 276 GLY A N 1
ATOM 2135 C CA . GLY A 1 276 ? 25.628 4.139 3.090 1.00 38.53 276 GLY A CA 1
ATOM 2136 C C . GLY A 1 276 ? 26.089 5.061 1.973 1.00 38.53 276 GLY A C 1
ATOM 2137 O O . GLY A 1 276 ? 25.798 4.814 0.809 1.00 38.53 276 GLY A O 1
ATOM 2138 N N . HIS A 1 277 ? 26.800 6.138 2.320 1.00 43.34 277 HIS A N 1
ATOM 2139 C CA . HIS A 1 277 ? 27.742 6.739 1.379 1.00 43.34 277 HIS A CA 1
ATOM 2140 C C . HIS A 1 277 ? 28.837 5.696 1.103 1.00 43.34 277 HIS A C 1
ATOM 2142 O O . HIS A 1 277 ? 29.865 5.668 1.777 1.00 43.34 277 HIS A O 1
ATOM 2148 N N . SER A 1 278 ? 28.610 4.811 0.133 1.00 43.94 278 SER A N 1
ATOM 2149 C CA . SER A 1 278 ? 29.689 4.055 -0.494 1.00 43.94 278 SER A CA 1
ATOM 2150 C C . SER A 1 278 ? 30.490 5.034 -1.340 1.00 43.94 278 SER A C 1
ATOM 2152 O O . SER A 1 278 ? 30.135 5.359 -2.471 1.00 43.94 278 SER A O 1
ATOM 2154 N N . ALA A 1 279 ? 31.557 5.541 -0.728 1.00 40.78 279 ALA A N 1
ATOM 2155 C CA . ALA A 1 279 ? 32.642 6.234 -1.388 1.00 40.78 279 ALA A CA 1
ATOM 2156 C C . ALA A 1 279 ? 33.127 5.404 -2.586 1.00 40.78 279 ALA A C 1
ATOM 2158 O O . ALA A 1 279 ? 33.714 4.334 -2.424 1.00 40.78 279 ALA A O 1
ATOM 2159 N N . LEU A 1 280 ? 32.883 5.913 -3.792 1.00 38.66 280 LEU A N 1
ATOM 2160 C CA . LEU A 1 280 ? 33.511 5.429 -5.012 1.00 38.66 280 LEU A CA 1
ATOM 2161 C C . LEU A 1 280 ? 34.943 5.990 -5.039 1.00 38.66 280 LEU A C 1
ATOM 2163 O O . LEU A 1 280 ? 35.224 7.014 -5.657 1.00 38.66 280 LEU A O 1
ATOM 2167 N N . ALA A 1 281 ? 35.843 5.367 -4.277 1.00 38.44 281 ALA A N 1
ATOM 2168 C CA . ALA A 1 281 ? 37.269 5.649 -4.343 1.00 38.44 281 ALA A CA 1
ATOM 2169 C C . ALA A 1 281 ? 37.831 5.053 -5.644 1.00 38.44 281 ALA A C 1
ATOM 2171 O O . ALA A 1 281 ? 38.045 3.847 -5.754 1.00 38.44 281 ALA A O 1
ATOM 2172 N N . LEU A 1 282 ? 38.048 5.911 -6.640 1.00 40.88 282 LEU A N 1
ATOM 2173 C CA . LEU A 1 282 ? 38.906 5.628 -7.790 1.00 40.88 282 LEU A CA 1
ATOM 2174 C C . LEU A 1 282 ? 40.352 5.419 -7.301 1.00 40.88 282 LEU A C 1
ATOM 2176 O O . LEU A 1 282 ? 40.881 6.310 -6.632 1.00 40.88 282 LEU A O 1
ATOM 2180 N N . PRO A 1 283 ? 41.044 4.322 -7.653 1.00 47.34 283 PRO A N 1
ATOM 2181 C CA . PRO A 1 283 ? 42.486 4.266 -7.486 1.00 47.34 283 PRO A CA 1
ATOM 2182 C C . PRO A 1 283 ? 43.151 5.036 -8.638 1.00 47.34 283 PRO A C 1
ATOM 2184 O O . PRO A 1 283 ? 43.230 4.548 -9.765 1.00 47.34 283 PRO A O 1
ATOM 2187 N N . MET A 1 284 ? 43.649 6.246 -8.361 1.00 40.12 284 MET A N 1
ATOM 2188 C CA . MET A 1 284 ? 44.689 6.855 -9.195 1.00 40.12 284 MET A CA 1
ATOM 2189 C C . MET A 1 284 ? 45.979 6.060 -8.991 1.00 40.12 284 MET A C 1
ATOM 2191 O O . MET A 1 284 ? 46.639 6.164 -7.959 1.00 40.12 284 MET A O 1
ATOM 2195 N N . ASN A 1 285 ? 46.315 5.245 -9.986 1.00 46.84 285 ASN A N 1
ATOM 2196 C CA . ASN A 1 285 ? 47.605 4.590 -10.097 1.00 46.84 285 ASN A CA 1
ATOM 2197 C C . ASN A 1 285 ? 48.656 5.629 -10.515 1.00 46.84 285 ASN A C 1
ATOM 2199 O O . ASN A 1 285 ? 48.608 6.151 -11.629 1.00 46.84 285 ASN A O 1
ATOM 2203 N N . ALA A 1 286 ? 49.589 5.927 -9.614 1.00 46.06 286 ALA A N 1
ATOM 2204 C CA . ALA A 1 286 ? 50.821 6.643 -9.904 1.00 46.06 286 ALA A CA 1
ATOM 2205 C C . ALA A 1 286 ? 52.005 5.697 -9.654 1.00 46.06 286 ALA A C 1
ATOM 2207 O O . ALA A 1 286 ? 52.354 5.420 -8.510 1.00 46.06 286 ALA A O 1
ATOM 2208 N N . ALA A 1 287 ? 52.613 5.220 -10.738 1.00 47.97 287 ALA A N 1
ATOM 2209 C CA . ALA A 1 287 ? 53.978 4.697 -10.806 1.00 47.97 287 ALA A CA 1
ATOM 2210 C C . ALA A 1 287 ? 54.405 4.831 -12.283 1.00 47.97 287 ALA A C 1
ATOM 2212 O O . ALA A 1 287 ? 53.810 4.209 -13.154 1.00 47.97 287 ALA A O 1
ATOM 2213 N N . ALA A 1 288 ? 55.190 5.846 -12.643 1.00 45.00 288 ALA A N 1
ATOM 2214 C CA . ALA A 1 288 ? 56.653 5.825 -12.587 1.00 45.00 288 ALA A CA 1
ATOM 2215 C C . ALA A 1 288 ? 57.272 4.809 -13.569 1.00 45.00 288 ALA A C 1
ATOM 2217 O O . ALA A 1 288 ? 57.628 3.701 -13.173 1.00 45.00 288 ALA A O 1
ATOM 2218 N N . ALA A 1 289 ? 57.401 5.231 -14.832 1.00 44.41 289 ALA A N 1
ATOM 2219 C CA . ALA A 1 289 ? 58.549 5.027 -15.723 1.00 44.41 289 ALA A CA 1
ATOM 2220 C C . ALA A 1 289 ? 58.422 5.999 -16.906 1.00 44.41 289 ALA A C 1
ATOM 2222 O O . ALA A 1 289 ? 57.320 6.042 -17.498 1.00 44.41 289 ALA A O 1
#

Radius of gyration: 68.9 Å; chains: 1; bounding box: 134×25×183 Å

pLDDT: mean 81.19, std 16.92, range [38.06, 97.62]